Protein AF-A0AAD5VG33-F1 (afdb_monomer)

Foldseek 3Di:
DDDDDDDPPDPDPVVLVVLQPPDPPCLVVQVVQKFKWQWLDPPLVPVVVVVVPDPDDDDDDDDDDDDDDPPPVVVVVVVVVVVVVVVVVVVVVVVVSVVSRRQIKIWGDPDPNAPAQWIKIARDPVLVVSLSSDDPPAHPVNSVVVCVVVQGDIATWHFQVPFDAADPDLDDDLVCLPRWARGDYPDSSQWIWIATPVGTIIIGGHQDPSSQCSVQQWDWDDPPPPPDTFIFGLAAHLCLCVPQQNVPSTCDPLNVVLNVLLVCLCVDPPDDVVSNDTDGNVVSSVSSHDDHPD

Mean predicted aligned error: 11.84 Å

Structure (mmCIF, N/CA/C/O backbone):
data_AF-A0AAD5VG33-F1
#
_entry.id   AF-A0AAD5VG33-F1
#
loop_
_atom_site.group_PDB
_atom_site.id
_atom_site.type_symbol
_atom_site.label_atom_id
_atom_site.label_alt_id
_atom_site.label_comp_id
_atom_site.label_asym_id
_atom_site.label_entity_id
_atom_site.label_seq_id
_atom_site.pdbx_PDB_ins_code
_atom_site.Cartn_x
_atom_site.Cartn_y
_atom_site.Cartn_z
_atom_site.occupancy
_atom_site.B_iso_or_equiv
_atom_site.auth_seq_id
_atom_site.auth_comp_id
_atom_site.auth_asym_id
_atom_site.auth_atom_id
_atom_site.pdbx_PDB_model_num
ATOM 1 N N . MET A 1 1 ? 17.447 -23.010 29.659 1.00 30.86 1 MET A N 1
ATOM 2 C CA . MET A 1 1 ? 16.924 -21.837 30.392 1.00 30.86 1 MET A CA 1
ATOM 3 C C . MET A 1 1 ? 17.279 -20.611 29.572 1.00 30.86 1 MET A C 1
ATOM 5 O O . MET A 1 1 ? 18.415 -20.171 29.632 1.00 30.86 1 MET A O 1
ATOM 9 N N . GLY A 1 2 ? 16.369 -20.164 28.706 1.00 26.80 2 GLY A N 1
ATOM 10 C CA . GLY A 1 2 ? 16.564 -18.978 27.870 1.00 26.80 2 GLY A CA 1
ATOM 11 C C . GLY A 1 2 ? 15.705 -17.845 28.413 1.00 26.80 2 GLY A C 1
ATOM 12 O O . GLY A 1 2 ? 14.501 -18.024 28.576 1.00 26.80 2 GLY A O 1
ATOM 13 N N . PHE A 1 3 ? 16.344 -16.731 28.754 1.00 23.50 3 PHE A N 1
ATOM 14 C CA . PHE A 1 3 ? 15.705 -15.502 29.209 1.00 23.50 3 PHE A CA 1
ATOM 15 C C . PHE A 1 3 ? 14.952 -14.849 28.041 1.00 23.50 3 PHE A C 1
ATOM 17 O O . PHE A 1 3 ? 15.559 -14.544 27.018 1.00 23.50 3 PHE A O 1
ATOM 24 N N . PHE A 1 4 ? 13.651 -14.601 28.201 1.00 22.86 4 PHE A N 1
ATOM 25 C CA . PHE A 1 4 ? 12.933 -13.638 27.367 1.00 22.86 4 PHE A CA 1
ATOM 26 C C . PHE A 1 4 ? 13.269 -12.236 27.882 1.00 22.86 4 PHE A C 1
ATOM 28 O O . PHE A 1 4 ? 12.799 -11.822 28.941 1.00 22.86 4 PHE A O 1
ATOM 35 N N . GLY A 1 5 ? 14.145 -11.540 27.159 1.00 23.75 5 GLY A N 1
ATOM 36 C CA . GLY A 1 5 ? 14.428 -10.129 27.374 1.00 23.75 5 GLY A CA 1
ATOM 37 C C . GLY A 1 5 ? 13.342 -9.276 26.728 1.00 23.75 5 GLY A C 1
ATOM 38 O O . GLY A 1 5 ? 13.053 -9.414 25.543 1.00 23.75 5 GLY A O 1
ATOM 39 N N . PHE A 1 6 ? 12.740 -8.400 27.523 1.00 23.41 6 PHE A N 1
ATOM 40 C CA . PHE A 1 6 ? 11.935 -7.281 27.056 1.00 23.41 6 PHE A CA 1
ATOM 41 C C . PHE A 1 6 ? 12.809 -6.407 26.142 1.00 23.41 6 PHE A C 1
ATOM 43 O O . PHE A 1 6 ? 13.795 -5.836 26.606 1.00 23.41 6 PHE A O 1
ATOM 50 N N . VAL A 1 7 ? 12.488 -6.339 24.848 1.00 24.67 7 VAL A N 1
ATOM 51 C CA . VAL A 1 7 ? 13.118 -5.385 23.927 1.00 24.67 7 VAL A CA 1
ATOM 52 C C . VAL A 1 7 ? 12.455 -4.032 24.197 1.00 24.67 7 VAL A C 1
ATOM 54 O O . VAL A 1 7 ? 11.250 -3.910 23.963 1.00 24.67 7 VAL A O 1
ATOM 57 N N . PRO A 1 8 ? 13.170 -3.031 24.744 1.00 22.64 8 PRO A N 1
ATOM 58 C CA . PRO A 1 8 ? 12.597 -1.704 24.919 1.00 22.64 8 PRO A CA 1
ATOM 59 C C . PRO A 1 8 ? 12.196 -1.135 23.547 1.00 22.64 8 PRO A C 1
ATOM 61 O O . PRO A 1 8 ? 12.801 -1.507 22.537 1.00 22.64 8 PRO A O 1
ATOM 64 N N . PRO A 1 9 ? 11.184 -0.250 23.483 1.00 28.72 9 PRO A N 1
ATOM 65 C CA . PRO A 1 9 ? 10.805 0.394 22.231 1.00 28.72 9 PRO A CA 1
ATOM 66 C C . PRO A 1 9 ? 12.048 1.008 21.582 1.00 28.72 9 PRO A C 1
ATOM 68 O O . PRO A 1 9 ? 12.818 1.705 22.247 1.00 28.72 9 PRO A O 1
ATOM 71 N N . LEU A 1 10 ? 12.255 0.691 20.300 1.00 30.67 10 LEU A N 1
ATOM 72 C CA . LEU A 1 10 ? 13.370 1.214 19.517 1.00 30.67 10 LEU A CA 1
ATOM 73 C C . LEU A 1 10 ? 13.414 2.745 19.652 1.00 30.67 10 LEU A C 1
ATOM 75 O O . LEU A 1 10 ? 12.354 3.383 19.632 1.00 30.67 10 LEU A O 1
ATOM 79 N N . PRO A 1 11 ? 14.609 3.343 19.798 1.00 31.20 11 PRO A N 1
ATOM 80 C CA . PRO A 1 11 ? 14.736 4.788 19.835 1.00 31.20 11 PRO A CA 1
ATOM 81 C C . PRO A 1 11 ? 14.144 5.371 18.552 1.00 31.20 11 PRO A C 1
ATOM 83 O O . PRO A 1 11 ? 14.416 4.897 17.450 1.00 31.20 11 PRO A O 1
ATOM 86 N N . ILE A 1 12 ? 13.306 6.392 18.720 1.00 37.88 12 ILE A N 1
ATOM 87 C CA . ILE A 1 12 ? 12.759 7.179 17.618 1.00 37.88 12 ILE A CA 1
ATOM 88 C C . ILE A 1 12 ? 13.951 7.660 16.764 1.00 37.88 12 ILE A C 1
ATOM 90 O O . ILE A 1 12 ? 14.866 8.257 17.342 1.00 37.88 12 ILE A O 1
ATOM 94 N N . PRO A 1 13 ? 13.973 7.409 15.439 1.00 40.84 13 PRO A N 1
ATOM 95 C CA . PRO A 1 13 ? 15.055 7.850 14.563 1.00 40.84 13 PRO A CA 1
ATOM 96 C C . PRO A 1 13 ? 15.436 9.320 14.803 1.00 40.84 13 PRO A C 1
ATOM 98 O O . PRO A 1 13 ? 14.571 10.191 14.909 1.00 40.84 13 PRO A O 1
ATOM 101 N N . GLU A 1 14 ? 16.734 9.631 14.898 1.00 42.78 14 GLU A N 1
ATOM 102 C CA . GLU A 1 14 ? 17.213 10.995 15.198 1.00 42.78 14 GLU A CA 1
ATOM 103 C C . GLU A 1 14 ? 16.760 12.046 14.166 1.00 42.78 14 GLU A C 1
ATOM 105 O O . GLU A 1 14 ? 16.653 13.232 14.496 1.00 42.78 14 GLU A O 1
ATOM 110 N N . SER A 1 15 ? 16.446 11.617 12.936 1.00 44.75 15 SER A N 1
ATOM 111 C CA . SER A 1 15 ? 15.828 12.441 11.884 1.00 44.75 15 SER A CA 1
ATOM 112 C C . SER A 1 15 ? 14.504 13.068 12.336 1.00 44.75 15 SER A C 1
ATOM 114 O O . SER A 1 15 ? 14.188 14.198 11.963 1.00 44.75 15 SER A O 1
ATOM 116 N N . ILE A 1 16 ? 13.768 12.366 13.195 1.00 45.50 16 ILE A N 1
ATOM 117 C CA . ILE A 1 16 ? 12.460 12.753 13.717 1.00 45.50 16 ILE A CA 1
ATOM 118 C C . ILE A 1 16 ? 12.634 13.702 14.909 1.00 45.50 16 ILE A C 1
ATOM 120 O O . ILE A 1 16 ? 11.978 14.740 14.974 1.00 45.50 16 ILE A O 1
ATOM 124 N N . ASN A 1 17 ? 13.588 13.431 15.807 1.00 46.22 17 ASN A N 1
ATOM 125 C CA . ASN A 1 17 ? 13.861 14.303 16.959 1.00 46.22 17 ASN A CA 1
ATOM 126 C C . ASN A 1 17 ? 14.331 15.709 16.552 1.00 46.22 17 ASN A C 1
ATOM 128 O O . ASN A 1 17 ? 13.967 16.683 17.209 1.00 46.22 17 ASN A O 1
ATOM 132 N N . LYS A 1 18 ? 15.085 15.841 15.451 1.00 52.47 18 LYS A N 1
ATOM 133 C CA . LYS A 1 18 ? 15.505 17.157 14.932 1.00 52.47 18 LYS A CA 1
ATOM 134 C C . LYS A 1 18 ? 14.355 17.971 14.330 1.00 52.47 18 LYS A C 1
ATOM 136 O O . LYS A 1 18 ? 14.409 19.195 14.382 1.00 52.47 18 LYS A O 1
ATOM 141 N N . LYS A 1 19 ? 13.320 17.322 13.779 1.00 52.09 19 LYS A N 1
ATOM 142 C CA . LYS A 1 19 ? 12.133 18.001 13.223 1.00 52.09 19 LYS A CA 1
ATOM 143 C C . LYS A 1 19 ? 11.120 18.404 14.312 1.00 52.09 19 LYS A C 1
ATOM 145 O O . LYS A 1 19 ? 10.423 19.400 14.154 1.00 52.09 19 LYS A O 1
ATOM 150 N N . ILE A 1 20 ? 11.071 17.678 15.435 1.00 47.38 20 ILE A N 1
ATOM 151 C CA . ILE A 1 20 ? 10.057 17.851 16.494 1.00 47.38 20 ILE A CA 1
ATOM 152 C C . ILE A 1 20 ? 10.207 19.143 17.319 1.00 47.38 20 ILE A C 1
ATOM 154 O O . ILE A 1 20 ? 9.205 19.634 17.837 1.00 47.38 20 ILE A O 1
ATOM 158 N N . SER A 1 21 ? 11.402 19.731 17.461 1.00 50.88 21 SER A N 1
ATOM 159 C CA . SER A 1 21 ? 11.614 20.799 18.461 1.00 50.88 21 SER A CA 1
ATOM 160 C C . SER A 1 21 ? 10.875 22.119 18.197 1.00 50.88 21 SER A C 1
ATOM 162 O O . SER A 1 21 ? 10.888 22.982 19.072 1.00 50.88 21 SER A O 1
ATOM 164 N N . ASN A 1 22 ? 10.234 22.298 17.035 1.00 51.50 22 ASN A N 1
ATOM 165 C CA . ASN A 1 22 ? 9.742 23.609 16.596 1.00 51.50 22 ASN A CA 1
ATOM 166 C C . ASN A 1 22 ? 8.206 23.778 16.560 1.00 51.50 22 ASN A C 1
ATOM 168 O O . ASN A 1 22 ? 7.754 24.910 16.425 1.00 51.50 22 ASN A O 1
ATOM 172 N N . ASN A 1 23 ? 7.392 22.725 16.741 1.00 52.38 23 ASN A N 1
ATOM 173 C CA . ASN A 1 23 ? 5.952 22.763 16.395 1.00 52.38 23 ASN A CA 1
ATOM 174 C C . ASN A 1 23 ? 4.979 22.418 17.552 1.00 52.38 23 ASN A C 1
ATOM 176 O O . ASN A 1 23 ? 4.013 21.682 17.374 1.00 52.38 23 ASN A O 1
ATOM 180 N N . ASN A 1 24 ? 5.190 22.955 18.759 1.00 50.94 24 ASN A N 1
ATOM 181 C CA . ASN A 1 24 ? 4.400 22.573 19.948 1.00 50.94 24 ASN A CA 1
ATOM 182 C C . ASN A 1 24 ? 2.983 23.184 20.069 1.00 50.94 24 ASN A C 1
ATOM 184 O O . ASN A 1 24 ? 2.258 22.817 20.989 1.00 50.94 24 ASN A O 1
ATOM 188 N N . LEU A 1 25 ? 2.557 24.102 19.193 1.00 48.69 25 LEU A N 1
ATOM 189 C CA . LEU A 1 25 ? 1.327 24.884 19.422 1.00 48.69 25 LEU A CA 1
ATOM 190 C C . LEU A 1 25 ? 0.047 24.337 18.761 1.00 48.69 25 LEU A C 1
ATOM 192 O O . LEU A 1 25 ? -1.028 24.819 19.101 1.00 48.69 25 LEU A O 1
ATOM 196 N N . ARG A 1 26 ? 0.117 23.321 17.883 1.00 50.88 26 ARG A N 1
ATOM 197 C CA . ARG A 1 26 ? -1.053 22.878 17.086 1.00 50.88 26 ARG A CA 1
ATOM 198 C C . ARG A 1 26 ? -1.432 21.401 17.118 1.00 50.88 26 ARG A C 1
ATOM 200 O O . ARG A 1 26 ? -2.445 21.028 16.533 1.00 50.88 26 ARG A O 1
ATOM 207 N N . ALA A 1 27 ? -0.728 20.578 17.895 1.00 53.78 27 ALA A N 1
ATOM 208 C CA . ALA A 1 27 ? -1.096 19.170 18.079 1.00 53.78 27 ALA A CA 1
ATOM 209 C C . ALA A 1 27 ? -2.563 18.981 18.535 1.00 53.78 27 ALA A C 1
ATOM 211 O O . ALA A 1 27 ? -3.166 17.958 18.236 1.00 53.78 27 ALA A O 1
ATOM 212 N N . ALA A 1 28 ? -3.155 19.967 19.218 1.00 52.84 28 ALA A N 1
ATOM 213 C CA . ALA A 1 28 ? -4.540 19.909 19.679 1.00 52.84 28 ALA A CA 1
ATOM 214 C C . ALA A 1 28 ? -5.592 19.969 18.548 1.00 52.84 28 ALA A C 1
ATOM 216 O O . ALA A 1 28 ? -6.608 19.288 18.659 1.00 52.84 28 ALA A O 1
ATOM 217 N N . GLU A 1 29 ? -5.361 20.729 17.467 1.00 56.94 29 GLU A N 1
ATOM 218 C CA . GLU A 1 29 ? -6.313 20.822 16.342 1.00 56.94 29 GLU A CA 1
ATOM 219 C C . GLU A 1 29 ? -6.276 19.547 15.487 1.00 56.94 29 GLU A C 1
ATOM 221 O O . GLU A 1 29 ? -7.321 18.971 15.203 1.00 56.94 29 GLU A O 1
ATOM 226 N N . VAL A 1 30 ? -5.088 19.015 15.184 1.00 55.66 30 VAL A N 1
ATOM 227 C CA . VAL A 1 30 ? -4.948 17.766 14.404 1.00 55.66 30 VAL A CA 1
ATOM 228 C C . VAL A 1 30 ? -5.492 16.551 15.165 1.00 55.66 30 VAL A C 1
ATOM 230 O O . VAL A 1 30 ? -6.094 15.661 14.570 1.00 55.66 30 VAL A O 1
ATOM 233 N N . VAL A 1 31 ? -5.354 16.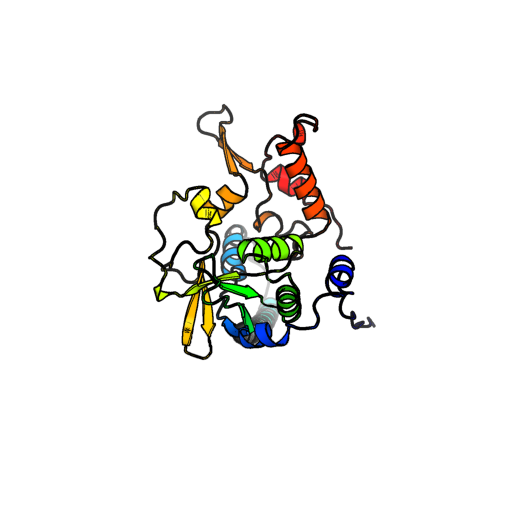519 16.496 1.00 59.56 31 VAL A N 1
ATOM 234 C CA . VAL A 1 31 ? -5.966 15.466 17.328 1.00 59.56 31 VAL A CA 1
ATOM 235 C C . VAL A 1 31 ? -7.496 15.507 17.259 1.00 59.56 31 VAL A C 1
ATOM 237 O O . VAL A 1 31 ? -8.121 14.457 17.382 1.00 59.56 31 VAL A O 1
ATOM 240 N N . SER A 1 32 ? -8.104 16.675 17.025 1.00 58.03 32 SER A N 1
ATOM 241 C CA . SER A 1 32 ? -9.562 16.782 16.885 1.00 58.03 32 SER A CA 1
ATOM 242 C C . SER A 1 32 ? -10.091 16.208 15.563 1.00 58.03 32 SER A C 1
ATOM 244 O O . SER A 1 32 ? -11.225 15.736 15.530 1.00 58.03 32 SER A O 1
ATOM 246 N N . SER A 1 33 ? -9.255 16.166 14.520 1.00 59.84 33 SER A N 1
ATOM 247 C CA . SER A 1 33 ? -9.571 15.581 13.205 1.00 59.84 33 SER A CA 1
ATOM 248 C C . SER A 1 33 ? -9.265 14.081 13.112 1.00 59.84 33 SER A C 1
ATOM 250 O O . SER A 1 33 ? -9.558 13.442 12.102 1.00 59.84 33 SER A O 1
ATOM 252 N N . LEU A 1 34 ? -8.647 13.503 14.145 1.00 65.50 34 LEU A N 1
ATOM 253 C CA . LEU A 1 34 ? -8.273 12.095 14.160 1.00 65.50 34 LEU A CA 1
ATOM 254 C C . LEU A 1 34 ? -9.501 11.238 14.479 1.00 65.50 34 LEU A C 1
ATOM 256 O O . LEU A 1 34 ? -9.973 11.203 15.619 1.00 65.50 34 LEU A O 1
ATOM 260 N N . SER A 1 35 ? -9.985 10.489 13.493 1.00 67.88 35 SER A N 1
ATOM 261 C CA . SER A 1 35 ? -11.017 9.483 13.727 1.00 67.88 35 SER A CA 1
ATOM 262 C C . SER A 1 35 ? -10.377 8.109 13.934 1.00 67.88 35 SER A C 1
ATOM 264 O O . SER A 1 35 ? -9.428 7.705 13.256 1.00 67.88 35 SER A O 1
ATOM 266 N N . GLN A 1 36 ? -10.876 7.378 14.932 1.00 70.62 36 GLN A N 1
ATOM 267 C CA . GLN A 1 36 ? -10.555 5.963 15.083 1.00 70.62 36 GLN A CA 1
ATOM 268 C C . GLN A 1 36 ? -11.499 5.168 14.199 1.00 70.62 36 GLN A C 1
ATOM 270 O O . GLN A 1 36 ? -12.711 5.328 14.299 1.00 70.62 36 GLN A O 1
ATOM 275 N N . VAL A 1 37 ? -10.948 4.289 13.375 1.00 65.75 37 VAL A N 1
ATOM 276 C CA . VAL A 1 37 ? -11.713 3.458 12.448 1.00 65.75 37 VAL A CA 1
ATOM 277 C C . VAL A 1 37 ? -11.381 2.002 12.734 1.00 65.75 37 VAL A C 1
ATOM 279 O O . VAL A 1 37 ? -10.229 1.648 12.987 1.00 65.75 37 VAL A O 1
ATOM 282 N N . VAL A 1 38 ? -12.388 1.134 12.730 1.00 64.88 38 VAL A N 1
ATOM 283 C CA . VAL A 1 38 ? -12.183 -0.304 12.913 1.00 64.88 38 VAL A CA 1
ATOM 284 C C . VAL A 1 38 ? -12.065 -0.943 11.536 1.00 64.88 38 VAL A C 1
ATOM 286 O O . VAL A 1 38 ? -12.997 -0.925 10.732 1.00 64.88 38 VAL A O 1
ATOM 289 N N . GLY A 1 39 ? -10.888 -1.492 11.245 1.00 57.78 39 GLY A N 1
ATOM 290 C CA . GLY A 1 39 ? -10.602 -2.134 9.966 1.00 57.78 39 GLY A CA 1
ATOM 291 C C . GLY A 1 39 ? -10.959 -3.613 9.996 1.00 57.78 39 GLY A C 1
ATOM 292 O O . GLY A 1 39 ? -10.402 -4.358 10.799 1.00 57.78 39 GLY A O 1
ATOM 293 N N . ILE A 1 40 ? -11.809 -4.074 9.077 1.00 56.16 40 ILE A N 1
ATOM 294 C CA . ILE A 1 40 ? -11.999 -5.504 8.801 1.00 56.16 40 ILE A CA 1
ATOM 295 C C . ILE A 1 40 ? -11.207 -5.828 7.533 1.00 56.16 40 ILE A C 1
ATOM 297 O O . ILE A 1 40 ? -11.748 -6.094 6.463 1.00 56.16 40 ILE A O 1
ATOM 301 N N . GLY A 1 41 ? -9.882 -5.785 7.655 1.00 47.47 41 GLY A N 1
ATOM 302 C CA . GLY A 1 41 ? -8.985 -6.201 6.585 1.00 47.47 41 GLY A CA 1
ATOM 303 C C . GLY A 1 41 ? -8.828 -7.717 6.566 1.00 47.47 41 GLY A C 1
ATOM 304 O O . GLY A 1 41 ? -8.270 -8.299 7.505 1.00 47.47 41 GLY A O 1
ATOM 305 N N . ARG A 1 42 ? -9.243 -8.377 5.479 1.00 50.09 42 ARG A N 1
ATOM 306 C CA . ARG A 1 42 ? -8.677 -9.686 5.136 1.00 50.09 42 ARG A CA 1
ATOM 307 C C . ARG A 1 42 ? -7.280 -9.426 4.589 1.00 50.09 42 ARG A C 1
ATOM 309 O O . ARG A 1 42 ? -7.117 -9.134 3.415 1.00 50.09 42 ARG A O 1
ATOM 316 N N . ALA A 1 43 ? -6.280 -9.457 5.467 1.00 43.19 43 ALA A N 1
ATOM 317 C CA . ALA A 1 43 ? -4.890 -9.381 5.041 1.00 43.19 43 ALA A CA 1
ATOM 318 C C . ALA A 1 43 ? -4.632 -10.420 3.930 1.00 43.19 43 ALA A C 1
ATOM 320 O O . ALA A 1 43 ? -4.999 -11.592 4.077 1.00 43.19 43 ALA A O 1
ATOM 321 N N . ILE A 1 44 ? -4.010 -9.949 2.845 1.00 45.53 44 ILE A N 1
ATOM 322 C CA . ILE A 1 44 ? -3.577 -10.676 1.638 1.00 45.53 44 ILE A CA 1
ATOM 323 C C . ILE A 1 44 ? -2.875 -12.007 1.973 1.00 45.53 44 ILE A C 1
ATOM 325 O O . ILE A 1 44 ? -2.980 -12.972 1.214 1.00 45.53 44 ILE A O 1
ATOM 329 N N . ASP A 1 45 ? -2.268 -12.096 3.161 1.00 47.19 45 ASP A N 1
ATOM 330 C CA . ASP A 1 45 ? -1.528 -13.239 3.704 1.00 47.19 45 ASP A CA 1
ATOM 331 C C . ASP A 1 45 ? -2.202 -14.608 3.500 1.00 47.19 45 ASP A C 1
ATOM 333 O O . ASP A 1 45 ? -1.512 -15.619 3.367 1.00 47.19 45 ASP A O 1
ATOM 337 N N . LYS A 1 46 ? -3.542 -14.692 3.477 1.00 43.38 46 LYS A N 1
ATOM 338 C CA . LYS A 1 46 ? -4.229 -15.985 3.294 1.00 43.38 46 LYS A CA 1
ATOM 339 C C . LYS A 1 46 ? -4.297 -16.435 1.827 1.00 43.38 46 LYS A C 1
ATOM 341 O O . LYS A 1 46 ? -4.079 -17.613 1.548 1.00 43.38 46 LYS A O 1
ATOM 346 N N . ALA A 1 47 ? -4.562 -15.523 0.89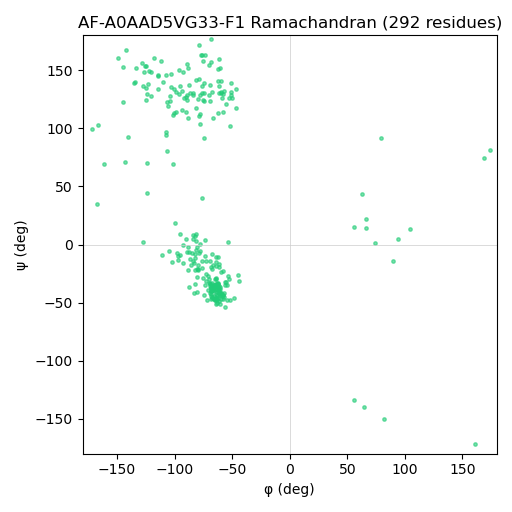0 1.00 44.84 47 ALA A N 1
ATOM 347 C CA . ALA A 1 47 ? -4.782 -15.857 -0.521 1.00 44.84 47 ALA A CA 1
ATOM 348 C C . ALA A 1 47 ? -3.483 -16.177 -1.289 1.00 44.84 47 ALA A C 1
ATOM 350 O O . ALA A 1 47 ? -3.531 -16.803 -2.354 1.00 44.84 47 ALA A O 1
ATOM 351 N N . GLU A 1 48 ? -2.326 -15.748 -0.783 1.00 45.22 48 GLU A N 1
ATOM 352 C CA . GLU A 1 48 ? -1.009 -16.090 -1.345 1.00 45.22 48 GLU A CA 1
ATOM 353 C C . GLU A 1 48 ? -0.473 -17.409 -0.769 1.00 45.22 48 GLU A C 1
ATOM 355 O O . GLU A 1 48 ? 0.024 -18.256 -1.515 1.00 45.22 48 GLU A O 1
ATOM 360 N N . ARG A 1 49 ? -0.723 -17.674 0.522 1.00 44.16 49 ARG A N 1
ATOM 361 C CA . ARG A 1 49 ? -0.320 -18.915 1.204 1.00 44.16 49 ARG A CA 1
ATOM 362 C C . ARG A 1 49 ? -0.961 -20.176 0.620 1.00 44.16 49 ARG A C 1
ATOM 364 O O . ARG A 1 49 ? -0.327 -21.229 0.593 1.00 44.16 49 ARG A O 1
ATOM 371 N N . GLU A 1 50 ? -2.197 -20.085 0.134 1.00 49.75 50 GLU A N 1
ATOM 372 C CA . GLU A 1 50 ? -2.919 -21.234 -0.432 1.00 49.75 50 GLU A CA 1
ATOM 373 C C . GLU A 1 50 ? -2.498 -21.561 -1.882 1.00 49.75 50 GLU A C 1
ATOM 375 O O . GLU A 1 50 ? -2.622 -22.707 -2.311 1.00 49.75 50 GLU A O 1
ATOM 380 N N . ARG A 1 51 ? -1.902 -20.616 -2.630 1.00 52.84 51 ARG A N 1
ATOM 381 C CA . ARG A 1 51 ? -1.501 -20.828 -4.039 1.00 52.84 51 ARG A CA 1
ATOM 382 C C . ARG A 1 51 ? -0.139 -21.508 -4.230 1.00 52.84 51 ARG A C 1
ATOM 384 O O . ARG A 1 51 ? 0.139 -22.002 -5.320 1.00 52.84 51 ARG A O 1
ATOM 391 N N . GLY A 1 52 ? 0.691 -21.598 -3.189 1.00 47.88 52 GLY A N 1
ATOM 392 C CA . GLY A 1 52 ? 1.994 -22.280 -3.241 1.00 47.88 52 GLY A CA 1
ATOM 393 C C . GLY A 1 52 ? 1.959 -23.802 -3.010 1.00 47.88 52 GLY A C 1
ATOM 394 O O . GLY A 1 52 ? 2.988 -24.461 -3.153 1.00 47.88 52 GLY A O 1
ATOM 395 N N . GLY A 1 53 ? 0.810 -24.377 -2.632 1.00 45.62 53 GLY A N 1
ATOM 396 C CA . GLY A 1 53 ? 0.737 -25.729 -2.056 1.00 45.62 53 GLY A CA 1
ATOM 397 C C . GLY A 1 53 ? 0.382 -26.895 -2.993 1.00 45.62 53 GLY A C 1
ATOM 398 O O . GLY A 1 53 ? 0.556 -28.046 -2.600 1.00 45.62 53 GLY A O 1
ATOM 399 N N . GLU A 1 54 ? -0.100 -26.667 -4.218 1.00 45.56 54 GLU A N 1
ATOM 400 C CA . GLU A 1 54 ? -0.733 -27.740 -5.021 1.00 45.56 54 GLU A CA 1
ATOM 401 C C . GLU A 1 54 ? 0.230 -28.654 -5.820 1.00 45.56 54 GLU A C 1
ATOM 403 O O . GLU A 1 54 ? -0.207 -29.504 -6.595 1.00 45.56 54 GLU A O 1
ATOM 408 N N . GLY A 1 55 ? 1.550 -28.547 -5.633 1.00 43.59 55 GLY A N 1
ATOM 409 C CA . GLY A 1 55 ? 2.526 -29.146 -6.557 1.00 43.59 55 GLY A CA 1
ATOM 410 C C . GLY A 1 55 ? 3.070 -30.556 -6.270 1.00 43.59 55 GLY A C 1
ATOM 411 O O . GLY A 1 55 ? 3.679 -31.135 -7.167 1.00 43.59 55 GLY A O 1
ATOM 412 N N . GLN A 1 56 ? 2.936 -31.140 -5.072 1.00 43.34 56 GLN A N 1
ATOM 413 C CA . GLN A 1 56 ? 3.687 -32.370 -4.737 1.00 43.34 56 GLN A CA 1
ATOM 414 C C . GLN A 1 56 ? 2.866 -33.378 -3.930 1.00 43.34 56 GLN A C 1
ATOM 416 O O . GLN A 1 56 ? 2.843 -33.356 -2.704 1.00 43.34 56 GLN A O 1
ATOM 421 N N . GLY A 1 57 ? 2.203 -34.311 -4.617 1.00 44.88 57 GLY A N 1
ATOM 422 C CA . GLY A 1 57 ? 1.411 -35.327 -3.923 1.00 44.88 57 GLY A CA 1
ATOM 423 C C . GLY A 1 57 ? 0.937 -36.506 -4.763 1.00 44.88 57 GLY A C 1
ATOM 424 O O . GLY A 1 57 ? -0.163 -36.994 -4.525 1.00 44.88 57 GLY A O 1
ATOM 425 N N . LYS A 1 58 ? 1.713 -36.978 -5.748 1.00 49.62 58 LYS A N 1
ATOM 426 C CA . LYS A 1 58 ? 1.401 -38.225 -6.472 1.00 49.62 58 LYS A CA 1
ATOM 427 C C . LYS A 1 58 ? 2.653 -39.023 -6.833 1.00 49.62 58 LYS A C 1
ATOM 429 O O . LYS A 1 58 ? 2.980 -39.142 -7.998 1.00 49.62 58 LYS A O 1
ATOM 434 N N . GLU A 1 59 ? 3.311 -39.618 -5.842 1.00 52.03 59 GLU A N 1
ATOM 435 C CA . GLU A 1 59 ? 4.064 -40.861 -6.060 1.00 52.03 59 GLU A CA 1
ATOM 436 C C . GLU A 1 59 ? 4.428 -41.495 -4.717 1.00 52.03 59 GLU A C 1
ATOM 438 O O . GLU A 1 59 ? 5.288 -40.994 -3.999 1.00 52.03 59 GLU A O 1
ATOM 443 N N . LYS A 1 60 ? 3.692 -42.550 -4.342 1.00 48.62 60 LYS A N 1
ATOM 444 C CA . LYS A 1 60 ? 4.078 -43.633 -3.413 1.00 48.62 60 LYS A CA 1
ATOM 445 C C . LYS A 1 60 ? 2.860 -44.530 -3.185 1.00 48.62 60 LYS A C 1
ATOM 447 O O . LYS A 1 60 ? 2.130 -44.411 -2.202 1.00 48.62 60 LYS A O 1
ATOM 452 N N . LYS A 1 61 ? 2.631 -45.439 -4.128 1.00 54.06 61 LYS A N 1
ATOM 453 C CA . LYS A 1 61 ? 1.885 -46.677 -3.894 1.00 54.06 61 LYS A CA 1
ATOM 454 C C . LYS A 1 61 ? 2.804 -47.838 -4.259 1.00 54.06 61 LYS A C 1
ATOM 456 O O . LYS A 1 61 ? 3.633 -47.693 -5.140 1.00 54.06 61 LYS A O 1
ATOM 461 N N . GLU A 1 62 ? 2.596 -48.943 -3.551 1.00 52.81 62 GLU A N 1
ATOM 462 C CA . GLU A 1 62 ? 3.315 -50.223 -3.627 1.00 52.81 62 GLU A CA 1
ATOM 463 C C . GLU A 1 62 ? 4.664 -50.279 -2.902 1.00 52.81 62 GLU A C 1
ATOM 465 O O . GLU A 1 62 ? 5.696 -49.929 -3.443 1.00 52.81 62 GLU A O 1
ATOM 470 N N . VAL A 1 63 ? 4.632 -50.701 -1.631 1.00 55.03 63 VAL A N 1
ATOM 471 C CA . VAL A 1 63 ? 5.169 -51.991 -1.137 1.00 55.03 63 VAL A CA 1
ATOM 472 C C . VAL A 1 63 ? 4.714 -52.116 0.325 1.00 55.03 63 VAL A C 1
ATOM 474 O O . VAL A 1 63 ? 5.297 -51.502 1.212 1.00 55.03 63 VAL A O 1
ATOM 477 N N . ALA A 1 64 ? 3.649 -52.875 0.604 1.00 51.06 64 ALA A N 1
ATOM 478 C CA . ALA A 1 64 ? 3.298 -53.259 1.979 1.00 51.06 64 ALA A CA 1
ATOM 479 C C . ALA A 1 64 ? 2.353 -54.473 2.011 1.00 51.06 64 ALA A C 1
ATOM 481 O O . ALA A 1 64 ? 1.189 -54.363 2.389 1.00 51.06 64 ALA A O 1
ATOM 482 N N . ALA A 1 65 ? 2.863 -55.644 1.635 1.00 51.53 65 ALA A N 1
ATOM 483 C CA . ALA A 1 65 ? 2.197 -56.925 1.860 1.00 51.53 65 ALA A CA 1
ATOM 484 C C . ALA A 1 65 ? 3.135 -57.862 2.633 1.00 51.53 65 ALA A C 1
ATOM 486 O O . ALA A 1 65 ? 3.679 -58.786 2.050 1.00 51.53 65 ALA A O 1
ATOM 487 N N . ALA A 1 66 ? 3.378 -57.562 3.917 1.00 55.03 66 ALA A N 1
ATOM 488 C CA . ALA A 1 66 ? 3.813 -58.508 4.961 1.00 55.03 66 ALA A CA 1
ATOM 489 C C . ALA A 1 66 ? 4.262 -57.756 6.231 1.00 55.03 66 ALA A C 1
ATOM 491 O O . ALA A 1 66 ? 5.449 -57.679 6.521 1.00 55.03 66 ALA A O 1
ATOM 492 N N . MET A 1 67 ? 3.340 -57.201 7.027 1.00 53.69 67 MET A N 1
ATOM 493 C CA . MET A 1 67 ? 3.639 -56.904 8.437 1.00 53.69 67 MET A CA 1
ATOM 494 C C . MET A 1 67 ? 2.403 -57.116 9.309 1.00 53.69 67 MET A C 1
ATOM 496 O O . MET A 1 67 ? 1.335 -56.554 9.074 1.00 53.69 67 MET A O 1
ATOM 500 N N . GLY A 1 68 ? 2.573 -57.996 10.295 1.00 52.47 68 GLY A N 1
ATOM 501 C CA . GLY A 1 68 ? 1.534 -58.527 11.161 1.00 52.47 68 GLY A CA 1
ATOM 502 C C . GLY A 1 68 ? 0.919 -57.525 12.139 1.00 52.47 68 GLY A C 1
ATOM 503 O O . GLY A 1 68 ? 1.304 -56.363 12.254 1.00 52.47 68 GLY A O 1
ATOM 504 N N . LYS A 1 69 ? -0.075 -58.043 12.863 1.00 55.22 69 LYS A N 1
ATOM 505 C CA . LYS A 1 69 ? -1.103 -57.393 13.698 1.00 55.22 69 LYS A CA 1
ATOM 506 C C . LYS A 1 69 ? -0.614 -56.411 14.791 1.00 55.22 69 LYS A C 1
ATOM 508 O O . LYS A 1 69 ? -1.436 -55.809 15.475 1.00 55.22 69 LYS A O 1
ATOM 513 N N . THR A 1 70 ? 0.687 -56.157 14.917 1.00 53.66 70 THR A N 1
ATOM 514 C CA . THR A 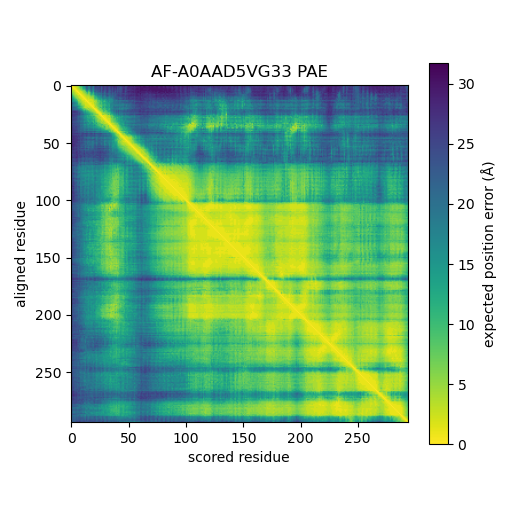1 70 ? 1.297 -55.171 15.831 1.00 53.66 70 THR A CA 1
ATOM 515 C C . THR A 1 70 ? 1.140 -53.712 15.349 1.00 53.66 70 THR A C 1
ATOM 517 O O . THR A 1 70 ? 1.319 -52.776 16.128 1.00 53.66 70 THR A O 1
ATOM 520 N N . GLY A 1 71 ? 0.753 -53.484 14.085 1.00 54.34 71 GLY A N 1
ATOM 521 C CA . GLY A 1 71 ? 0.594 -52.144 13.492 1.00 54.34 71 GLY A CA 1
ATOM 522 C C . GLY A 1 71 ? -0.703 -51.389 13.833 1.00 54.34 71 GLY A C 1
ATOM 523 O O . GLY A 1 71 ? -0.755 -50.166 13.689 1.00 54.34 71 GLY A O 1
ATOM 524 N N . GLN A 1 72 ? -1.754 -52.062 14.318 1.00 55.66 72 GLN A N 1
ATOM 525 C CA . GLN A 1 72 ? -3.060 -51.412 14.530 1.00 55.66 72 GLN A CA 1
ATOM 526 C C . GLN A 1 72 ? -3.088 -50.459 15.740 1.00 55.66 72 GLN A C 1
ATOM 528 O O . GLN A 1 72 ? -3.699 -49.394 15.654 1.00 55.66 72 GLN A O 1
ATOM 533 N N . LYS A 1 73 ? -2.367 -50.759 16.834 1.00 59.66 73 LYS A N 1
ATOM 534 C CA . LYS A 1 73 ? -2.310 -49.865 18.011 1.00 59.66 73 LYS A CA 1
ATOM 535 C C . LYS A 1 73 ? -1.547 -48.559 17.742 1.00 59.66 73 LYS A C 1
ATOM 537 O O . LYS A 1 73 ? -1.946 -47.513 18.247 1.00 59.66 73 LYS A O 1
ATOM 542 N N . LYS A 1 74 ? -0.499 -48.581 16.904 1.00 62.00 74 LYS A N 1
ATOM 543 C CA . LYS A 1 74 ? 0.251 -47.362 16.536 1.00 62.00 74 LYS A CA 1
ATOM 544 C C . LYS A 1 74 ? -0.571 -46.410 15.656 1.00 62.00 74 LYS A C 1
ATOM 546 O O . LYS A 1 74 ? -0.466 -45.198 15.813 1.00 62.00 74 LYS A O 1
ATOM 551 N N . LYS A 1 75 ? -1.448 -46.942 14.796 1.00 69.12 75 LYS A N 1
ATOM 552 C CA . LYS A 1 75 ? -2.303 -46.136 13.905 1.00 69.12 75 LYS A CA 1
ATOM 553 C C . LYS A 1 75 ? -3.397 -45.360 14.657 1.00 69.12 75 LYS A C 1
ATOM 555 O O . LYS A 1 75 ? -3.728 -44.246 14.265 1.00 69.12 75 LYS A O 1
ATOM 560 N N . ALA A 1 76 ? -3.931 -45.914 15.749 1.00 70.06 76 ALA A N 1
ATOM 561 C CA . ALA A 1 76 ? -4.938 -45.238 16.572 1.00 70.06 76 ALA A CA 1
ATOM 562 C C . ALA A 1 76 ? -4.353 -44.065 17.381 1.00 70.06 76 ALA A C 1
ATOM 564 O O . ALA A 1 76 ? -4.982 -43.012 17.466 1.00 70.06 76 ALA A O 1
ATOM 565 N N . LYS A 1 77 ? -3.129 -44.217 17.912 1.00 74.62 77 LYS A N 1
ATOM 566 C CA . LYS A 1 77 ? -2.448 -43.156 18.672 1.00 74.62 77 LYS A CA 1
ATOM 567 C C . LYS A 1 77 ? -2.155 -41.923 17.804 1.00 74.62 77 LYS A C 1
ATOM 569 O O . LYS A 1 77 ? -2.529 -40.822 18.187 1.00 74.62 77 LYS A O 1
ATOM 574 N N . GLY A 1 78 ? -1.615 -42.122 16.597 1.00 82.25 78 GLY A N 1
ATOM 575 C CA . GLY A 1 78 ? -1.345 -41.013 15.670 1.00 82.25 78 GLY A CA 1
ATOM 576 C C . GLY A 1 78 ? -2.607 -40.284 15.187 1.00 82.25 78 GLY A C 1
ATOM 577 O O . GLY A 1 78 ? -2.574 -39.083 14.946 1.00 82.25 78 GLY A O 1
ATOM 578 N N . ARG A 1 79 ? -3.756 -40.974 15.092 1.00 81.56 79 ARG A N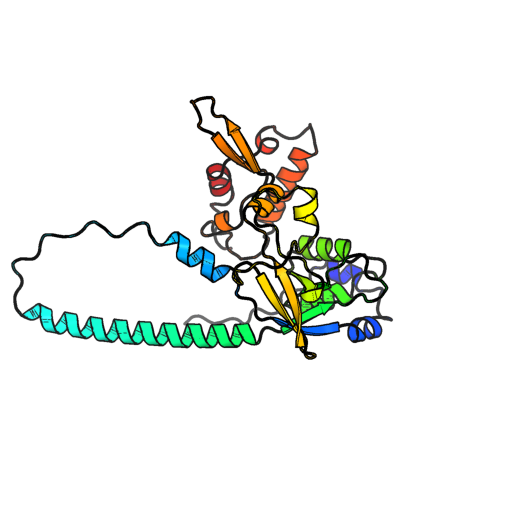 1
ATOM 579 C CA . ARG A 1 79 ? -5.025 -40.323 14.720 1.00 81.56 79 ARG A CA 1
ATOM 580 C C . ARG A 1 79 ? -5.518 -39.366 15.805 1.00 81.56 79 ARG A C 1
ATOM 582 O O . ARG A 1 79 ? -6.042 -38.314 15.463 1.00 81.56 79 ARG A O 1
ATOM 589 N N . LYS A 1 80 ? -5.345 -39.719 17.083 1.00 85.31 80 LYS A N 1
ATOM 590 C CA . LYS A 1 80 ? -5.738 -38.856 18.203 1.00 85.31 80 LYS A CA 1
ATOM 591 C C . LYS A 1 80 ? -4.866 -37.597 18.266 1.00 85.31 80 LYS A C 1
ATOM 593 O O . LYS A 1 80 ? -5.413 -36.505 18.322 1.00 85.31 80 LYS A O 1
ATOM 598 N N . GLU A 1 81 ? -3.547 -37.754 18.146 1.00 89.12 81 GLU A N 1
ATOM 599 C CA . GLU A 1 81 ? -2.597 -36.627 18.123 1.00 89.12 81 GLU A CA 1
ATOM 600 C C . GLU A 1 81 ? -2.863 -35.668 16.946 1.00 89.12 81 GLU A C 1
ATOM 602 O O . GLU A 1 81 ? -2.813 -34.451 17.110 1.00 89.12 81 GLU A O 1
ATOM 607 N N . ASN A 1 82 ? -3.224 -36.192 15.769 1.00 89.31 82 ASN A N 1
ATOM 608 C CA . ASN A 1 82 ? -3.556 -35.354 14.613 1.00 89.31 82 ASN A CA 1
ATOM 609 C C . ASN A 1 82 ? -4.859 -34.557 14.790 1.00 89.31 82 ASN A C 1
ATOM 611 O O . ASN A 1 82 ? -4.936 -33.430 14.310 1.00 89.31 82 ASN A O 1
ATOM 615 N N . ILE A 1 83 ? -5.875 -35.128 15.450 1.00 92.12 83 ILE A N 1
ATOM 616 C CA . ILE A 1 83 ? -7.144 -34.428 15.717 1.00 92.12 83 ILE A CA 1
ATOM 617 C C . ILE A 1 83 ? -6.913 -33.297 16.721 1.00 92.12 83 ILE A C 1
ATOM 619 O O . ILE A 1 83 ? -7.307 -32.168 16.457 1.00 92.12 83 ILE A O 1
ATOM 623 N N . GLU A 1 84 ? -6.201 -33.577 17.812 1.00 94.19 84 GLU A N 1
ATOM 624 C CA . GLU A 1 84 ? -5.902 -32.590 18.855 1.00 94.19 84 GLU A CA 1
ATOM 625 C C . GLU A 1 84 ? -5.080 -31.413 18.306 1.00 94.19 84 GLU A C 1
ATOM 627 O O . GLU A 1 84 ? -5.389 -30.251 18.565 1.00 94.19 84 GLU A O 1
ATOM 632 N N . LYS A 1 85 ? -4.089 -31.691 17.447 1.00 92.31 85 LYS A N 1
ATOM 633 C CA . LYS A 1 85 ? -3.309 -30.643 16.776 1.00 92.31 85 LYS A CA 1
ATOM 634 C C . LYS A 1 85 ? -4.153 -29.808 15.804 1.00 92.31 85 LYS A C 1
ATOM 636 O O . LYS A 1 85 ? -3.947 -28.602 15.701 1.00 92.31 85 LYS A O 1
ATOM 641 N N . ALA A 1 86 ? -5.091 -30.432 15.091 1.00 93.06 86 ALA A N 1
ATOM 642 C CA . ALA A 1 86 ? -5.990 -29.722 14.185 1.00 93.06 86 ALA A CA 1
ATOM 643 C C . ALA A 1 86 ? -6.975 -28.820 14.947 1.00 93.06 86 ALA A C 1
ATOM 645 O O . ALA A 1 86 ? -7.215 -27.695 14.522 1.00 93.06 86 ALA A O 1
ATOM 646 N N . GLU A 1 87 ? -7.511 -29.276 16.081 1.00 95.06 87 GLU A N 1
ATOM 647 C CA . GLU A 1 87 ? -8.387 -28.466 16.936 1.00 95.06 87 GLU A CA 1
ATOM 648 C C . GLU A 1 87 ? -7.639 -27.281 17.554 1.00 95.06 87 GLU A C 1
ATOM 650 O O . GLU A 1 87 ? -8.125 -26.154 17.472 1.00 95.06 87 GLU A O 1
ATOM 655 N N . ALA A 1 88 ? -6.424 -27.498 18.069 1.00 92.62 88 ALA A N 1
ATOM 656 C CA . ALA A 1 88 ? -5.585 -26.424 18.602 1.00 92.62 88 ALA A CA 1
ATOM 657 C C . ALA A 1 88 ? -5.268 -25.350 17.546 1.00 92.62 88 ALA A C 1
ATOM 659 O O . ALA A 1 88 ? -5.347 -24.156 17.835 1.00 92.62 88 ALA A O 1
ATOM 660 N N . ASN A 1 89 ? -4.970 -25.758 16.307 1.00 88.62 89 ASN A N 1
ATOM 661 C CA . ASN A 1 89 ? -4.755 -24.816 15.208 1.00 88.62 89 ASN A CA 1
ATOM 662 C C . ASN A 1 89 ? -6.018 -24.001 14.891 1.00 88.62 89 ASN A C 1
ATOM 664 O O . ASN A 1 89 ? -5.912 -22.798 14.689 1.00 88.62 89 ASN A O 1
ATOM 668 N N . ARG A 1 90 ? -7.208 -24.617 14.899 1.00 92.44 90 ARG A N 1
ATOM 669 C CA . ARG A 1 90 ? -8.472 -23.910 14.623 1.00 92.44 90 ARG A CA 1
ATOM 670 C C . ARG A 1 90 ? -8.825 -22.886 15.698 1.00 92.44 90 ARG A C 1
ATOM 672 O O . ARG A 1 90 ? -9.321 -21.818 15.359 1.00 92.44 90 ARG A O 1
ATOM 679 N N . VAL A 1 91 ? -8.576 -23.200 16.972 1.00 92.12 91 VAL A N 1
ATOM 680 C CA . VAL A 1 91 ? -8.781 -22.246 18.077 1.00 92.12 91 VAL A CA 1
ATOM 681 C C . VAL A 1 91 ? -7.825 -21.067 17.933 1.00 92.12 91 VAL A C 1
ATOM 683 O O . VAL A 1 91 ? -8.269 -19.925 17.954 1.00 92.12 91 VAL A O 1
ATOM 686 N N . LYS A 1 92 ? -6.539 -21.338 17.684 1.00 89.69 92 LYS A N 1
ATOM 687 C CA . LYS A 1 92 ? -5.537 -20.290 17.477 1.00 89.69 92 LYS A CA 1
ATOM 688 C C . LYS A 1 92 ? -5.866 -19.396 16.273 1.00 89.69 92 LYS A C 1
ATOM 690 O O . LYS A 1 92 ? -5.763 -18.180 16.372 1.00 89.69 92 LYS A O 1
ATOM 695 N N . GLU A 1 93 ? -6.293 -19.980 15.152 1.00 86.12 93 GLU A N 1
ATOM 696 C CA . GLU A 1 93 ? -6.731 -19.228 13.967 1.00 86.12 93 GLU A CA 1
ATOM 697 C C . GLU A 1 93 ? -7.958 -18.351 14.258 1.00 86.12 93 GLU A C 1
ATOM 699 O O . GLU A 1 93 ? -8.018 -17.218 13.783 1.00 86.12 93 GLU A O 1
ATOM 704 N N . ALA A 1 94 ? -8.913 -18.843 15.054 1.00 85.69 94 ALA A N 1
ATOM 705 C CA . ALA A 1 94 ? -10.099 -18.084 15.445 1.00 85.69 94 ALA A CA 1
ATOM 706 C C . ALA A 1 94 ? -9.762 -16.913 16.386 1.00 85.69 94 ALA A C 1
ATOM 708 O O . ALA A 1 94 ? -10.272 -15.814 16.181 1.00 85.69 94 ALA A O 1
ATOM 709 N N . GLU A 1 95 ? -8.880 -17.123 17.368 1.00 88.06 95 GLU A N 1
ATOM 710 C CA . GLU A 1 95 ? -8.386 -16.065 18.263 1.00 88.06 95 GLU A CA 1
ATOM 711 C C . GLU A 1 95 ? -7.605 -14.995 17.486 1.00 88.06 95 GLU A C 1
ATOM 713 O O . GLU A 1 95 ? -7.858 -13.801 17.641 1.00 88.06 95 GLU A O 1
ATOM 718 N N . GLU A 1 96 ? -6.699 -15.397 16.586 1.00 80.88 96 GLU A N 1
ATOM 719 C CA . GLU A 1 96 ? -5.966 -14.459 15.727 1.00 80.88 96 GLU A CA 1
ATOM 720 C C . GLU A 1 96 ? -6.895 -13.689 14.778 1.00 80.88 96 GLU A C 1
ATOM 722 O O . GLU A 1 96 ? -6.634 -12.525 14.470 1.00 80.88 96 GLU A O 1
ATOM 727 N N . GLU A 1 97 ? -7.969 -14.312 14.287 1.00 78.25 97 GLU A N 1
ATOM 728 C CA . GLU A 1 97 ? -8.990 -13.640 13.480 1.00 78.25 97 GLU A CA 1
ATOM 729 C C . GLU A 1 97 ? -9.799 -12.635 14.313 1.00 78.25 97 GLU A C 1
ATOM 731 O O . GLU A 1 97 ? -10.092 -11.539 13.831 1.00 78.25 97 GLU A O 1
ATOM 736 N N . GLU A 1 98 ? -10.137 -12.973 15.558 1.00 80.50 98 GLU A N 1
ATOM 737 C CA . GLU A 1 98 ? -10.822 -12.066 16.480 1.00 80.50 98 GLU A CA 1
ATOM 738 C C . GLU A 1 98 ? -9.952 -10.849 16.818 1.00 80.50 98 GLU A C 1
ATOM 740 O O . GLU A 1 98 ? -10.408 -9.712 16.709 1.00 80.50 98 GLU A O 1
ATOM 745 N N . GLU A 1 99 ? -8.675 -11.060 17.132 1.00 76.88 99 GLU A N 1
ATOM 746 C CA . GLU A 1 99 ? -7.727 -9.969 17.374 1.00 76.88 99 GLU A CA 1
ATOM 747 C C . GLU A 1 99 ? -7.498 -9.120 16.119 1.00 76.88 99 GLU A C 1
ATOM 749 O O . GLU A 1 99 ? -7.369 -7.897 16.190 1.00 76.88 99 GLU A O 1
ATOM 754 N N . ARG A 1 100 ? -7.531 -9.732 14.930 1.00 70.31 100 ARG A N 1
ATOM 755 C CA . ARG A 1 100 ? -7.463 -8.990 13.665 1.00 70.31 100 ARG A CA 1
ATOM 756 C C . ARG A 1 100 ? -8.684 -8.096 13.458 1.00 70.31 100 ARG A C 1
ATOM 758 O O . ARG A 1 100 ? -8.516 -6.988 12.961 1.00 70.31 100 ARG A O 1
ATOM 765 N N . LYS A 1 101 ? -9.875 -8.539 13.876 1.00 68.19 101 LYS A N 1
ATOM 766 C CA . LYS A 1 101 ? -11.114 -7.735 13.856 1.00 68.19 101 LYS A CA 1
ATOM 767 C C . LYS A 1 101 ? -11.074 -6.560 14.836 1.00 68.19 101 LYS A C 1
ATOM 769 O O . LYS A 1 101 ? -11.805 -5.598 14.640 1.00 68.19 101 LYS A O 1
ATOM 774 N N . LYS A 1 102 ? -10.217 -6.616 15.859 1.00 75.12 102 LYS A N 1
ATOM 775 C CA . LYS A 1 102 ? -10.005 -5.531 16.831 1.00 75.12 102 LYS A CA 1
ATOM 776 C C . LYS A 1 102 ? -8.904 -4.554 16.422 1.00 75.12 102 LYS A C 1
ATOM 778 O O . LYS A 1 102 ? -8.571 -3.665 17.203 1.00 75.12 102 LYS A O 1
ATOM 783 N N . ARG A 1 103 ? -8.308 -4.693 15.231 1.00 82.69 103 ARG A N 1
ATOM 784 C CA . ARG A 1 103 ? -7.274 -3.754 14.781 1.00 82.69 103 ARG A CA 1
ATOM 785 C C . ARG A 1 103 ? -7.890 -2.377 14.547 1.00 82.69 103 ARG A C 1
ATOM 787 O O . ARG A 1 103 ? -8.625 -2.160 13.583 1.00 82.69 103 ARG A O 1
ATOM 794 N N . THR A 1 104 ? -7.553 -1.456 15.441 1.00 87.19 104 THR A N 1
ATOM 795 C CA . THR A 1 104 ? -7.859 -0.036 15.303 1.00 87.19 104 THR A CA 1
ATOM 796 C C . THR A 1 104 ? -6.903 0.593 14.303 1.00 87.19 104 THR A C 1
ATOM 798 O O . THR A 1 104 ? -5.688 0.429 14.397 1.00 87.19 104 THR A O 1
ATOM 801 N N . TRP A 1 105 ? -7.473 1.327 13.360 1.00 92.00 105 TRP A N 1
ATOM 802 C CA . TRP A 1 105 ? -6.771 2.172 12.414 1.00 92.00 105 TRP A CA 1
ATOM 803 C C . TRP A 1 105 ? -6.998 3.632 12.787 1.00 92.00 105 TRP A C 1
ATOM 805 O O . TRP A 1 105 ? -8.061 4.008 13.285 1.00 92.00 105 TRP A O 1
ATOM 815 N N . TYR A 1 106 ? -5.984 4.450 12.546 1.00 93.44 106 TYR A N 1
ATOM 816 C CA . TYR A 1 106 ? -6.051 5.894 12.705 1.00 93.44 106 TYR A CA 1
ATOM 817 C C . TYR A 1 106 ? -6.234 6.501 11.323 1.00 93.44 106 TYR A C 1
ATOM 819 O O . TYR A 1 106 ? -5.329 6.388 10.495 1.00 93.44 106 TYR A O 1
ATOM 827 N N . LEU A 1 107 ? -7.407 7.080 11.079 1.00 95.31 107 LEU A N 1
ATOM 828 C CA . LEU A 1 107 ? -7.765 7.710 9.815 1.00 95.31 107 LEU A CA 1
ATOM 829 C C . LEU A 1 107 ? -7.577 9.223 9.936 1.00 95.31 107 LEU A C 1
ATOM 831 O O . LEU A 1 107 ? -8.041 9.844 10.895 1.00 95.31 107 LEU A O 1
ATOM 835 N N . PHE A 1 108 ? -6.897 9.801 8.954 1.00 94.88 108 PHE A N 1
ATOM 836 C CA . PHE A 1 108 ? -6.673 11.233 8.842 1.00 94.88 108 PHE A CA 1
ATOM 837 C C . PHE A 1 108 ? -7.674 11.834 7.862 1.00 94.88 108 PHE A C 1
ATOM 839 O O . PHE A 1 108 ? -7.643 11.538 6.666 1.00 94.88 108 PHE A O 1
ATOM 846 N N . ASP A 1 109 ? -8.553 12.682 8.392 1.00 93.69 109 ASP A N 1
ATOM 847 C CA . ASP A 1 109 ? -9.461 13.503 7.603 1.00 93.69 109 ASP A CA 1
ATOM 848 C C . ASP A 1 109 ? -8.915 14.932 7.510 1.00 93.69 109 ASP A C 1
ATOM 850 O O . ASP A 1 109 ? -8.805 15.644 8.513 1.00 93.69 109 ASP A O 1
ATOM 854 N N . PHE A 1 110 ? -8.537 15.329 6.296 1.00 92.31 110 PHE A N 1
ATOM 855 C CA . PHE A 1 110 ? -8.020 16.663 5.994 1.00 92.31 110 PHE A CA 1
ATOM 856 C C . PHE A 1 110 ? -9.144 17.661 5.653 1.00 92.31 110 PHE A C 1
ATOM 858 O O . PHE A 1 110 ? -8.871 18.848 5.462 1.00 92.31 110 PHE A O 1
ATOM 865 N N . GLY A 1 111 ? -10.407 17.212 5.622 1.00 92.31 111 GLY A N 1
ATOM 866 C CA . GLY A 1 111 ? -11.584 18.051 5.413 1.00 92.31 111 GLY A CA 1
ATOM 867 C C . GLY A 1 111 ? -11.516 18.867 4.120 1.00 92.31 111 GLY A C 1
ATOM 868 O O . GLY A 1 111 ? -11.150 18.364 3.061 1.00 92.31 111 GLY A O 1
ATOM 869 N N . GLU A 1 112 ? -11.847 20.158 4.207 1.00 92.62 112 GLU A N 1
ATOM 870 C CA . GLU A 1 112 ? -11.832 21.084 3.059 1.00 92.62 112 GLU A CA 1
ATOM 871 C C . GLU A 1 112 ? -10.428 21.351 2.497 1.00 92.62 112 GLU A C 1
ATOM 873 O O . GLU A 1 112 ? -10.299 21.815 1.365 1.00 92.62 112 GLU A O 1
ATOM 878 N N . SER A 1 113 ? -9.379 21.055 3.267 1.00 90.94 113 SER A N 1
ATOM 879 C CA . SER A 1 113 ? -7.991 21.184 2.814 1.00 90.94 113 SER A CA 1
ATOM 880 C C . SER A 1 113 ? -7.542 19.996 1.969 1.00 90.94 113 SER A C 1
ATOM 882 O O . SER A 1 113 ? -6.394 19.983 1.527 1.00 90.94 113 SER A O 1
ATOM 884 N N . SER A 1 114 ? -8.406 18.993 1.774 1.00 93.94 114 SER A N 1
ATOM 885 C CA . SER A 1 114 ? -7.991 17.772 1.113 1.00 93.94 114 SER A CA 1
ATOM 886 C C . SER A 1 114 ? -7.713 17.983 -0.376 1.00 93.94 114 SER A C 1
ATOM 888 O O . SER A 1 114 ? -8.530 18.547 -1.107 1.00 93.94 114 SER A O 1
ATOM 890 N N . THR A 1 115 ? -6.543 17.535 -0.835 1.00 95.19 115 THR A N 1
ATOM 891 C CA . THR A 1 115 ? -6.115 17.636 -2.241 1.00 95.19 115 THR A CA 1
ATOM 892 C C . THR A 1 115 ? -6.376 16.359 -3.041 1.00 95.19 115 THR A C 1
ATOM 894 O O . THR A 1 115 ? -6.282 16.364 -4.271 1.00 95.19 115 THR A O 1
ATOM 897 N N . VAL A 1 116 ? -6.746 15.277 -2.355 1.00 93.19 116 VAL A N 1
ATOM 898 C CA . VAL A 1 116 ? -6.950 13.933 -2.905 1.00 93.19 116 VAL A CA 1
ATOM 899 C C . VAL A 1 116 ? -8.327 13.386 -2.503 1.00 93.19 116 VAL A C 1
ATOM 901 O O . VAL A 1 116 ? -8.898 13.816 -1.510 1.00 93.19 116 VAL A O 1
ATOM 904 N N . PRO A 1 117 ? -8.909 12.437 -3.258 1.00 93.38 117 PRO A N 1
ATOM 905 C CA . PRO A 1 117 ? -10.227 11.881 -2.932 1.00 93.38 117 PRO A CA 1
ATOM 906 C C . PRO A 1 117 ? -10.191 10.788 -1.849 1.00 93.38 117 PRO A C 1
ATOM 908 O O . PRO A 1 117 ? -11.238 10.269 -1.467 1.00 93.38 117 PRO A O 1
ATOM 911 N N . TRP A 1 118 ? -9.000 10.391 -1.398 1.00 94.94 118 TRP A N 1
ATOM 912 C CA . TRP A 1 118 ? -8.784 9.339 -0.409 1.00 94.94 118 TRP A CA 1
ATOM 913 C C . TRP A 1 118 ? -8.255 9.918 0.907 1.00 94.94 118 TRP A C 1
ATOM 915 O O . TRP A 1 118 ? -7.647 10.979 0.957 1.00 94.94 118 TRP A O 1
ATOM 925 N N . HIS A 1 119 ? -8.453 9.174 1.983 1.00 94.88 119 HIS A N 1
ATOM 926 C CA . HIS A 1 119 ? -7.976 9.456 3.325 1.00 94.88 119 HIS A CA 1
ATOM 927 C C . HIS A 1 119 ? -6.766 8.585 3.649 1.00 94.88 119 HIS A C 1
ATOM 929 O O . HIS A 1 119 ? -6.678 7.424 3.245 1.00 94.88 119 HIS A O 1
ATOM 935 N N . LEU A 1 120 ? -5.840 9.118 4.435 1.00 95.44 120 LEU A N 1
ATOM 936 C CA . LEU A 1 120 ? -4.677 8.364 4.881 1.00 95.44 120 LEU A CA 1
ATOM 937 C C . LEU A 1 120 ? -5.018 7.579 6.152 1.00 95.44 120 LEU A C 1
ATOM 939 O O . LEU A 1 120 ? -5.523 8.156 7.113 1.00 95.44 120 LEU A O 1
ATOM 943 N N . ALA A 1 121 ? -4.712 6.283 6.194 1.00 95.31 121 ALA A N 1
ATOM 944 C CA . ALA A 1 121 ? -4.915 5.449 7.376 1.00 95.31 121 ALA A CA 1
ATOM 945 C C . ALA A 1 121 ? -3.630 4.740 7.809 1.00 95.31 121 ALA A C 1
ATOM 947 O O . ALA A 1 121 ? -2.935 4.135 6.995 1.00 95.31 121 ALA A O 1
ATOM 948 N N . VAL A 1 122 ? -3.332 4.746 9.109 1.00 93.25 122 VAL A N 1
ATOM 949 C CA . VAL A 1 122 ? -2.164 4.053 9.681 1.00 93.25 122 VAL A CA 1
ATOM 950 C C . VAL A 1 122 ? -2.568 3.114 10.811 1.00 93.25 122 VAL A C 1
ATOM 952 O O . VAL A 1 122 ? -3.516 3.371 11.551 1.00 93.25 122 VAL A O 1
ATOM 955 N N . LEU A 1 123 ? -1.830 2.014 10.962 1.00 88.94 123 LEU A N 1
ATOM 956 C CA . LEU A 1 123 ? -2.134 0.988 11.966 1.00 88.94 123 LEU A CA 1
ATOM 957 C C . LEU A 1 123 ? -1.603 1.345 13.364 1.00 88.94 123 LEU A C 1
ATOM 959 O O . LEU A 1 123 ? -2.176 0.961 14.378 1.00 88.94 123 LEU A O 1
ATOM 963 N N . LEU A 1 124 ? -0.459 2.029 13.434 1.00 88.06 124 LEU A N 1
ATOM 964 C CA . LEU A 1 124 ? 0.262 2.243 14.688 1.00 88.06 124 LEU A CA 1
ATOM 965 C C . LEU A 1 124 ? -0.000 3.643 15.236 1.00 88.06 124 LEU A C 1
ATOM 967 O O . LEU A 1 124 ? 0.182 4.628 14.526 1.00 88.06 124 LEU A O 1
ATOM 971 N N . ALA A 1 125 ? -0.281 3.741 16.537 1.00 89.25 125 ALA A N 1
ATOM 972 C CA . ALA A 1 125 ? -0.406 5.028 17.226 1.00 89.25 125 ALA A CA 1
ATOM 973 C C . ALA A 1 125 ? 0.860 5.892 17.078 1.00 89.25 125 ALA A C 1
ATOM 975 O O . ALA A 1 125 ? 0.780 7.110 16.959 1.00 89.25 125 ALA A O 1
ATOM 976 N N . ALA A 1 126 ? 2.039 5.258 17.046 1.00 89.06 126 ALA A N 1
ATOM 977 C CA . ALA A 1 126 ? 3.309 5.941 16.816 1.00 89.06 126 ALA A CA 1
ATOM 978 C C . ALA A 1 126 ? 3.404 6.550 15.407 1.00 89.06 126 ALA A C 1
ATOM 980 O O . ALA A 1 126 ? 3.881 7.673 15.271 1.00 89.06 126 ALA A O 1
ATOM 981 N N . ALA A 1 127 ? 2.913 5.842 14.382 1.00 90.31 127 ALA A N 1
ATOM 982 C CA . ALA A 1 127 ? 2.830 6.369 13.021 1.00 90.31 127 ALA A CA 1
ATOM 983 C C . ALA A 1 127 ? 1.795 7.500 12.938 1.00 90.31 127 ALA A C 1
ATOM 985 O O . ALA A 1 127 ? 2.045 8.514 12.300 1.00 90.31 127 ALA A O 1
ATOM 986 N N . ALA A 1 128 ? 0.675 7.385 13.658 1.00 92.44 128 ALA A N 1
ATOM 987 C CA . ALA A 1 128 ? -0.303 8.464 13.720 1.00 92.44 128 ALA A CA 1
ATOM 988 C C . ALA A 1 128 ? 0.298 9.733 14.352 1.00 92.44 128 ALA A C 1
ATOM 990 O O . ALA A 1 128 ? 0.205 10.822 13.795 1.00 92.44 128 ALA A O 1
ATOM 991 N N . LEU A 1 129 ? 1.006 9.585 15.476 1.00 91.75 129 LEU A N 1
ATOM 992 C CA . LEU A 1 129 ? 1.711 10.692 16.123 1.00 91.75 129 LEU A CA 1
ATOM 993 C C . LEU A 1 129 ? 2.814 11.285 15.234 1.00 91.75 129 LEU A C 1
ATOM 995 O O . LEU A 1 129 ? 3.077 12.483 15.320 1.00 91.75 129 LEU A O 1
ATOM 999 N N . TYR A 1 130 ? 3.468 10.460 14.411 1.00 93.00 130 TYR A N 1
ATOM 1000 C CA . TYR A 1 130 ? 4.423 10.927 13.411 1.00 93.00 130 TYR A CA 1
ATOM 1001 C C . TYR A 1 130 ? 3.753 11.859 12.400 1.00 93.00 130 TYR A C 1
ATOM 1003 O O . TYR A 1 130 ? 4.228 12.977 12.224 1.00 93.00 130 TYR A O 1
ATOM 1011 N N . VAL A 1 131 ? 2.626 11.443 11.809 1.00 94.25 131 VAL A N 1
ATOM 1012 C CA . VAL A 1 131 ? 1.863 12.263 10.852 1.00 94.25 131 VAL A CA 1
ATOM 1013 C C . VAL A 1 131 ? 1.448 13.590 11.486 1.00 94.25 131 VAL A C 1
ATOM 1015 O O . VAL A 1 131 ? 1.695 14.641 10.906 1.00 94.25 131 VAL A O 1
ATOM 1018 N N . CYS A 1 132 ? 0.942 13.574 12.725 1.00 92.38 132 CYS A N 1
ATOM 1019 C CA . CYS A 1 132 ? 0.563 14.795 13.450 1.00 92.38 132 CYS A CA 1
ATOM 1020 C C . CYS A 1 132 ? 1.725 15.772 13.725 1.00 92.38 132 CYS A C 1
ATOM 1022 O O . CYS A 1 132 ? 1.489 16.870 14.226 1.00 92.38 132 CYS A O 1
ATOM 1024 N N . ARG A 1 133 ? 2.981 15.368 13.499 1.00 93.75 133 ARG A N 1
ATOM 1025 C CA . ARG A 1 133 ? 4.186 16.191 13.704 1.00 93.75 133 ARG A CA 1
ATOM 1026 C C . ARG A 1 133 ? 4.797 16.697 12.400 1.00 93.75 133 ARG A C 1
ATOM 1028 O O . ARG A 1 133 ? 5.766 17.458 12.459 1.00 93.75 133 ARG A O 1
ATOM 1035 N N . LEU A 1 134 ? 4.278 16.264 11.253 1.00 92.75 134 LEU A N 1
ATOM 1036 C CA . LEU A 1 134 ? 4.712 16.764 9.955 1.00 92.75 134 LEU A CA 1
ATOM 1037 C C . LEU A 1 134 ? 4.281 18.230 9.767 1.00 92.75 134 LEU A C 1
ATOM 1039 O O . LEU A 1 134 ? 3.374 18.695 10.457 1.00 92.75 134 LEU A O 1
ATOM 1043 N N . PRO A 1 135 ? 4.960 19.001 8.897 1.00 94.06 135 PRO A N 1
ATOM 1044 C CA . PRO A 1 135 ? 4.583 20.389 8.640 1.00 94.06 135 PRO A CA 1
ATOM 1045 C C . PRO A 1 135 ? 3.163 20.510 8.065 1.00 94.06 135 PRO A C 1
ATOM 1047 O O . PRO A 1 135 ? 2.844 19.815 7.110 1.00 94.06 135 PRO A O 1
ATOM 1050 N N . ASP A 1 136 ? 2.367 21.466 8.558 1.00 89.12 136 ASP A N 1
ATOM 1051 C CA . ASP A 1 136 ? 0.986 21.725 8.093 1.00 89.12 136 ASP A CA 1
ATOM 1052 C C . ASP A 1 136 ? 0.877 22.040 6.588 1.00 89.12 136 ASP A C 1
ATOM 1054 O O . ASP A 1 136 ? -0.188 21.909 5.997 1.00 89.12 136 ASP A O 1
ATOM 1058 N N . ALA A 1 137 ? 1.966 22.502 5.969 1.00 93.69 137 ALA A N 1
ATOM 1059 C CA . ALA A 1 137 ? 2.012 22.810 4.540 1.00 93.69 137 ALA A CA 1
ATOM 1060 C C . ALA A 1 137 ? 2.164 21.563 3.653 1.00 93.69 137 ALA A C 1
ATOM 1062 O O . ALA A 1 137 ? 2.146 21.696 2.432 1.00 93.69 137 ALA A O 1
ATOM 1063 N N . MET A 1 138 ? 2.383 20.392 4.257 1.00 95.56 138 MET A N 1
ATOM 1064 C CA . MET A 1 138 ? 2.619 19.149 3.541 1.00 95.56 138 MET A CA 1
ATOM 1065 C C . MET A 1 138 ? 1.297 18.584 3.019 1.00 95.56 138 MET A C 1
ATOM 1067 O O . MET A 1 138 ? 0.342 18.437 3.783 1.00 95.56 138 MET A O 1
ATOM 1071 N N . THR A 1 139 ? 1.240 18.264 1.728 1.00 95.75 139 THR A N 1
ATOM 1072 C CA . THR A 1 139 ? 0.049 17.642 1.128 1.00 95.75 139 THR A CA 1
ATOM 1073 C C . THR A 1 139 ? -0.075 16.178 1.546 1.00 95.75 139 THR A C 1
ATOM 1075 O O . THR A 1 139 ? 0.892 15.550 1.979 1.00 95.75 139 THR A O 1
ATOM 1078 N N . GLU A 1 140 ? -1.252 15.582 1.381 1.00 94.19 140 GLU A N 1
ATOM 1079 C CA . GLU A 1 140 ? -1.477 14.172 1.716 1.00 94.19 140 GLU A CA 1
ATOM 1080 C C . GLU A 1 140 ? -0.574 13.230 0.914 1.00 94.19 140 GLU A C 1
ATOM 1082 O O . GLU A 1 140 ? -0.077 12.237 1.449 1.00 94.19 140 GLU A O 1
ATOM 1087 N N . GLU A 1 141 ? -0.305 13.561 -0.353 1.00 92.00 141 GLU A N 1
ATOM 1088 C CA . GLU A 1 141 ? 0.643 12.828 -1.196 1.00 92.00 141 GLU A CA 1
ATOM 1089 C C . GLU A 1 141 ? 2.072 12.918 -0.647 1.00 92.00 141 GLU A C 1
ATOM 1091 O O . GLU A 1 141 ? 2.789 11.917 -0.611 1.00 92.00 141 GLU A O 1
ATOM 1096 N N . GLU A 1 142 ? 2.496 14.099 -0.191 1.00 93.69 142 GLU A N 1
ATOM 1097 C CA . GLU A 1 142 ? 3.814 14.293 0.414 1.00 93.69 142 GLU A CA 1
ATOM 1098 C C . GLU A 1 142 ? 3.935 13.543 1.748 1.00 93.69 142 GLU A C 1
ATOM 1100 O O . GLU A 1 142 ? 4.964 12.910 1.994 1.00 93.69 142 GLU A O 1
ATOM 1105 N N . ILE A 1 143 ? 2.875 13.533 2.566 1.00 94.81 143 ILE A N 1
ATOM 1106 C CA . ILE A 1 143 ? 2.804 12.745 3.805 1.00 94.81 143 ILE A CA 1
ATOM 1107 C C . ILE A 1 143 ? 2.918 11.250 3.487 1.00 94.81 143 ILE A C 1
ATOM 1109 O O . ILE A 1 143 ? 3.721 10.552 4.106 1.00 94.81 143 ILE A O 1
ATOM 1113 N N . ALA A 1 144 ? 2.155 10.746 2.513 1.00 92.50 144 ALA A N 1
ATOM 1114 C CA . ALA A 1 144 ? 2.207 9.345 2.094 1.00 92.50 144 ALA A CA 1
ATOM 1115 C C . ALA A 1 144 ? 3.610 8.954 1.595 1.00 92.50 144 ALA A C 1
ATOM 1117 O O . ALA A 1 144 ? 4.135 7.896 1.951 1.00 92.50 144 ALA A O 1
ATOM 1118 N N . GLN A 1 145 ? 4.264 9.832 0.828 1.00 86.00 145 GLN A N 1
ATOM 1119 C CA . GLN A 1 145 ? 5.650 9.640 0.402 1.00 86.00 145 GLN A CA 1
ATOM 1120 C C . GLN A 1 145 ? 6.636 9.634 1.578 1.00 86.00 145 GLN A C 1
ATOM 1122 O O . GLN A 1 145 ? 7.605 8.875 1.543 1.00 86.00 145 GLN A O 1
ATOM 1127 N N . ASP A 1 146 ? 6.436 10.471 2.598 1.00 89.19 146 ASP A N 1
ATOM 1128 C CA . ASP A 1 146 ? 7.287 10.504 3.795 1.00 89.19 146 ASP A CA 1
ATOM 1129 C C . ASP A 1 146 ? 7.104 9.227 4.632 1.00 89.19 146 ASP A C 1
ATOM 1131 O O . ASP A 1 146 ? 8.088 8.578 4.987 1.00 89.19 146 ASP A O 1
ATOM 1135 N N . LEU A 1 147 ? 5.859 8.775 4.833 1.00 88.62 147 LEU A N 1
ATOM 1136 C CA . LEU A 1 147 ? 5.566 7.487 5.474 1.00 88.62 147 LEU A CA 1
ATOM 1137 C C . LEU A 1 147 ? 6.220 6.316 4.733 1.00 88.62 147 LEU A C 1
ATOM 1139 O O . LEU A 1 147 ? 6.821 5.448 5.368 1.00 88.62 147 LEU A O 1
ATOM 1143 N N . PHE A 1 148 ? 6.142 6.314 3.400 1.00 83.69 148 PHE A N 1
ATOM 1144 C CA . PHE A 1 148 ? 6.789 5.309 2.561 1.00 83.69 148 PHE A CA 1
ATOM 1145 C C . PHE A 1 148 ? 8.313 5.299 2.752 1.00 83.69 148 PHE A C 1
ATOM 1147 O O . PHE A 1 148 ? 8.893 4.235 2.965 1.00 83.69 148 PHE A O 1
ATOM 1154 N N . LYS A 1 149 ? 8.963 6.472 2.734 1.00 77.31 149 LYS A N 1
ATOM 1155 C CA . LYS A 1 149 ? 10.421 6.602 2.932 1.00 77.31 149 LYS A CA 1
ATOM 1156 C C . LYS A 1 149 ? 10.875 6.103 4.302 1.00 77.31 149 LYS A C 1
ATOM 1158 O O . LYS A 1 149 ? 11.947 5.518 4.409 1.00 77.31 149 LYS A O 1
ATOM 1163 N N . GLU A 1 150 ? 10.063 6.306 5.333 1.00 82.50 150 GLU A N 1
ATOM 1164 C CA . GLU A 1 150 ? 10.332 5.819 6.691 1.00 82.50 150 GLU A CA 1
ATOM 1165 C C . GLU A 1 150 ? 9.940 4.338 6.887 1.00 82.50 150 GLU A C 1
ATOM 1167 O O . GLU A 1 150 ? 10.033 3.804 7.994 1.00 82.50 150 GLU A O 1
ATOM 1172 N N . GLY A 1 151 ? 9.471 3.656 5.834 1.00 78.44 151 GLY A N 1
ATOM 1173 C CA . GLY A 1 151 ? 9.050 2.255 5.894 1.00 78.44 151 GLY A CA 1
ATOM 1174 C C . GLY A 1 151 ? 7.809 2.026 6.763 1.00 78.44 151 GLY A C 1
ATOM 1175 O O . GLY A 1 151 ? 7.589 0.916 7.261 1.00 78.44 151 GLY A O 1
ATOM 1176 N N . MET A 1 152 ? 6.999 3.063 6.981 1.00 84.12 152 MET A N 1
ATOM 1177 C CA . MET A 1 152 ? 5.759 2.967 7.738 1.00 84.12 152 MET A CA 1
ATOM 1178 C C . MET A 1 152 ? 4.627 2.477 6.844 1.00 84.12 152 MET A C 1
ATOM 1180 O O . MET A 1 152 ? 4.382 3.003 5.763 1.00 84.12 152 MET A O 1
ATOM 1184 N N . ARG A 1 153 ? 3.905 1.461 7.320 1.00 85.88 153 ARG A N 1
ATOM 1185 C CA . ARG A 1 153 ? 2.729 0.936 6.625 1.00 85.88 153 ARG A CA 1
ATOM 1186 C C . ARG A 1 153 ? 1.553 1.892 6.783 1.00 85.88 153 ARG A C 1
ATOM 1188 O O . ARG A 1 153 ? 1.201 2.254 7.908 1.00 85.88 153 ARG A O 1
ATOM 1195 N N . PHE A 1 154 ? 0.920 2.211 5.667 1.00 92.44 154 PHE A N 1
ATOM 1196 C CA . PHE A 1 154 ? -0.308 2.986 5.601 1.00 92.44 154 PHE A CA 1
ATOM 1197 C C . PHE A 1 154 ? -1.217 2.428 4.505 1.00 92.44 154 PHE A C 1
ATOM 1199 O O . PHE A 1 154 ? -0.785 1.612 3.693 1.00 92.44 154 PHE A O 1
ATOM 1206 N N . HIS A 1 155 ? -2.465 2.868 4.522 1.00 92.38 155 HIS A N 1
ATOM 1207 C CA . HIS A 1 155 ? -3.459 2.629 3.488 1.00 92.38 155 HIS A CA 1
ATOM 1208 C C . HIS A 1 155 ? -4.024 3.963 3.001 1.00 92.38 155 HIS A C 1
ATOM 1210 O O . HIS A 1 155 ? -4.053 4.942 3.754 1.00 92.38 155 HIS A O 1
ATOM 1216 N N . THR A 1 156 ? -4.492 3.984 1.759 1.00 94.06 156 THR A N 1
ATOM 1217 C CA . THR A 1 156 ? -5.201 5.117 1.155 1.00 94.06 156 THR A CA 1
ATOM 1218 C C . THR A 1 156 ? -6.666 4.732 1.035 1.00 94.06 156 THR A C 1
ATOM 1220 O O . THR A 1 156 ? -7.036 4.056 0.092 1.00 94.06 156 THR A O 1
ATOM 1223 N N . LEU A 1 157 ? -7.505 5.077 2.011 1.00 94.50 157 LEU A N 1
ATOM 1224 C CA . LEU A 1 157 ? -8.901 4.632 2.040 1.00 94.50 157 LEU A CA 1
ATOM 1225 C C . LEU A 1 157 ? -9.825 5.662 1.398 1.00 94.50 157 LEU A C 1
ATOM 1227 O O . LEU A 1 157 ? -9.804 6.823 1.784 1.00 94.50 157 LEU A O 1
ATOM 1231 N N . GLN A 1 158 ? -10.720 5.251 0.511 1.00 95.31 158 GLN A N 1
ATOM 1232 C CA . GLN A 1 158 ? -11.746 6.126 -0.056 1.00 95.31 158 GLN A CA 1
ATOM 1233 C C . GLN A 1 158 ? -13.146 5.673 0.374 1.00 95.31 158 GLN A C 1
ATOM 1235 O O . GLN A 1 158 ? -13.392 4.478 0.544 1.00 95.31 158 GLN A O 1
ATOM 1240 N N . GLN A 1 159 ? -14.077 6.610 0.580 1.00 95.62 159 GLN A N 1
ATOM 1241 C CA . GLN A 1 159 ? -15.453 6.257 0.942 1.00 95.62 159 GLN A CA 1
ATOM 1242 C C . GLN A 1 159 ? -16.088 5.395 -0.151 1.00 95.62 159 GLN A C 1
ATOM 1244 O O . GLN A 1 159 ? -16.029 5.728 -1.339 1.00 95.62 159 GLN A O 1
ATOM 1249 N N . ARG A 1 160 ? -16.691 4.271 0.251 1.00 94.81 160 ARG A N 1
ATOM 1250 C CA . ARG A 1 160 ? -17.195 3.244 -0.667 1.00 94.81 160 ARG A CA 1
ATOM 1251 C C . ARG A 1 160 ? -18.199 3.799 -1.675 1.00 94.81 160 ARG A C 1
ATOM 1253 O O . ARG A 1 160 ? -18.162 3.428 -2.837 1.00 94.81 160 ARG A O 1
ATOM 1260 N N . ASP A 1 161 ? -19.106 4.657 -1.240 1.00 95.56 161 ASP A N 1
ATOM 1261 C CA . ASP A 1 161 ? -20.149 5.254 -2.079 1.00 95.56 161 ASP A CA 1
ATOM 1262 C C . ASP A 1 161 ? -19.611 6.238 -3.131 1.00 95.56 161 ASP A C 1
ATOM 1264 O O . ASP A 1 161 ? -20.279 6.481 -4.136 1.00 95.56 161 ASP A O 1
ATOM 1268 N N . THR A 1 162 ? -18.394 6.752 -2.945 1.00 94.38 162 THR A N 1
ATOM 1269 C CA . THR A 1 162 ? -17.706 7.606 -3.925 1.00 94.38 162 THR A CA 1
ATOM 1270 C C . THR A 1 162 ? -16.920 6.817 -4.977 1.00 94.38 162 THR A C 1
ATOM 1272 O O . THR A 1 162 ? -16.502 7.391 -5.985 1.00 94.38 162 THR A O 1
ATOM 1275 N N . LEU A 1 163 ? -16.717 5.511 -4.772 1.00 92.62 163 LEU A N 1
ATOM 1276 C CA . LEU A 1 163 ? -15.963 4.657 -5.687 1.00 92.62 163 LEU A CA 1
ATOM 1277 C C . LEU A 1 163 ? -16.855 4.069 -6.784 1.00 92.62 163 LEU A C 1
ATOM 1279 O O . LEU A 1 163 ? -17.950 3.562 -6.540 1.00 92.62 163 LEU A O 1
ATOM 1283 N N . ALA A 1 164 ? -16.335 4.066 -8.011 1.00 92.56 164 ALA A N 1
ATOM 1284 C CA . ALA A 1 164 ? -16.913 3.296 -9.103 1.00 92.56 164 ALA A CA 1
ATOM 1285 C C . ALA A 1 164 ? -16.570 1.802 -8.964 1.00 92.56 164 ALA A C 1
ATOM 1287 O O . ALA A 1 164 ? -15.632 1.416 -8.261 1.00 92.56 164 ALA A O 1
ATOM 1288 N N . GLN A 1 165 ? -17.307 0.945 -9.674 1.00 91.12 165 GLN A N 1
ATOM 1289 C CA . GLN A 1 165 ? -16.915 -0.454 -9.825 1.00 91.12 165 GLN A CA 1
ATOM 1290 C C . GLN A 1 165 ? -15.555 -0.519 -10.533 1.00 91.12 165 GLN A C 1
ATOM 1292 O O . GLN A 1 165 ? -15.372 0.118 -11.574 1.00 91.12 165 GLN A O 1
ATOM 1297 N N . ALA A 1 166 ? -14.618 -1.286 -9.973 1.00 85.75 166 ALA A N 1
ATOM 1298 C CA . ALA A 1 166 ? -13.292 -1.433 -10.548 1.00 85.75 166 ALA A CA 1
ATOM 1299 C C . ALA A 1 166 ? -13.392 -2.010 -11.973 1.00 85.75 166 ALA A C 1
ATOM 1301 O O . ALA A 1 166 ? -14.217 -2.903 -12.219 1.00 85.75 166 ALA A O 1
ATOM 1302 N N . PRO A 1 167 ? -12.571 -1.532 -12.925 1.00 80.94 167 PRO A N 1
ATOM 1303 C CA . PRO A 1 167 ? -12.559 -2.080 -14.271 1.00 80.94 167 PRO A CA 1
ATOM 1304 C C . PRO A 1 167 ? -12.246 -3.579 -14.233 1.00 80.94 167 PRO A C 1
ATOM 1306 O O . PRO A 1 167 ? -11.250 -4.008 -13.658 1.00 80.94 167 PRO A O 1
ATOM 1309 N N . THR A 1 168 ? -13.061 -4.394 -14.902 1.00 78.38 168 THR A N 1
ATOM 1310 C CA . THR A 1 168 ? -12.728 -5.810 -15.134 1.00 78.38 168 THR A CA 1
ATOM 1311 C C . THR A 1 168 ? -11.622 -5.982 -16.178 1.00 78.38 168 THR A C 1
ATOM 1313 O O . THR A 1 168 ? -11.068 -7.075 -16.326 1.00 78.38 168 THR A O 1
ATOM 1316 N N . ASP A 1 169 ? -11.316 -4.920 -16.928 1.00 70.31 169 ASP A N 1
ATOM 1317 C CA . ASP A 1 169 ? -10.322 -4.940 -17.990 1.00 70.31 169 ASP A CA 1
ATOM 1318 C C . ASP A 1 169 ? -8.892 -4.906 -17.452 1.00 70.31 169 ASP A C 1
ATOM 1320 O O . ASP A 1 169 ? -8.523 -4.127 -16.581 1.00 70.31 169 ASP A O 1
ATOM 1324 N N . LYS A 1 170 ? -8.046 -5.748 -18.048 1.00 68.88 170 LYS A N 1
ATOM 1325 C CA . LYS A 1 170 ? -6.650 -5.973 -17.637 1.00 68.88 170 LYS A CA 1
ATOM 1326 C C . LYS A 1 170 ? -5.695 -4.824 -17.980 1.00 68.88 170 LYS A C 1
ATOM 1328 O O . LYS A 1 170 ? -4.488 -4.995 -17.825 1.00 68.88 170 LYS A O 1
ATOM 1333 N N . GLN A 1 171 ? -6.184 -3.712 -18.521 1.00 78.25 171 GLN A N 1
ATOM 1334 C CA . GLN A 1 171 ? -5.337 -2.595 -18.932 1.00 78.25 171 GLN A CA 1
ATOM 1335 C C . GLN A 1 171 ? -5.501 -1.432 -17.964 1.00 78.25 171 GLN A C 1
ATOM 1337 O O . GLN A 1 171 ? -6.406 -0.615 -18.097 1.00 78.25 171 GLN A O 1
ATOM 1342 N N . VAL A 1 172 ? -4.578 -1.361 -17.011 1.00 82.75 172 VAL A N 1
ATOM 1343 C CA . VAL A 1 172 ? -4.389 -0.193 -16.154 1.00 82.75 172 VAL A CA 1
ATOM 1344 C C . VAL A 1 172 ? -3.276 0.649 -16.771 1.00 82.75 172 VAL A C 1
ATOM 1346 O O . VAL A 1 172 ? -2.224 0.127 -17.143 1.00 82.75 172 VAL A O 1
ATOM 1349 N N . SER A 1 173 ? -3.504 1.948 -16.949 1.00 86.56 173 SER A N 1
ATOM 1350 C CA . SER A 1 173 ? -2.448 2.865 -17.391 1.00 86.56 173 SER A CA 1
ATOM 1351 C C . SER A 1 173 ? -1.485 3.179 -16.246 1.00 86.56 173 SER A C 1
ATOM 1353 O O . SER A 1 173 ? -1.847 3.095 -15.075 1.00 86.56 173 SER A O 1
ATOM 1355 N N . HIS A 1 174 ? -0.260 3.601 -16.573 1.00 80.94 174 HIS A N 1
ATOM 1356 C CA . HIS A 1 174 ? 0.727 3.968 -15.555 1.00 80.94 174 HIS A CA 1
ATOM 1357 C C . HIS A 1 174 ? 0.176 5.018 -14.584 1.00 80.94 174 HIS A C 1
ATOM 1359 O O . HIS A 1 174 ? 0.251 4.820 -13.384 1.00 80.94 174 HIS A O 1
ATOM 1365 N N . SER A 1 175 ? -0.447 6.091 -15.080 1.00 82.38 175 SER A N 1
ATOM 1366 C CA . SER A 1 175 ? -1.029 7.136 -14.229 1.00 82.38 175 SER A CA 1
ATOM 1367 C C . SER A 1 175 ? -2.190 6.654 -13.359 1.00 82.38 175 SER A C 1
ATOM 1369 O O . SER A 1 175 ? -2.377 7.210 -12.284 1.00 82.38 175 SER A O 1
ATOM 1371 N N . GLN A 1 176 ? -2.959 5.648 -13.788 1.00 82.38 176 GLN A N 1
ATOM 1372 C CA . GLN A 1 176 ? -4.021 5.064 -12.962 1.00 82.38 176 GLN A CA 1
ATOM 1373 C C . GLN A 1 176 ? -3.451 4.287 -11.776 1.00 82.38 176 GLN A C 1
ATOM 1375 O O . GLN A 1 176 ? -3.930 4.483 -10.668 1.00 82.38 176 GLN A O 1
ATOM 1380 N N . ALA A 1 177 ? -2.379 3.515 -11.981 1.00 81.44 177 ALA A N 1
ATOM 1381 C CA . ALA A 1 177 ? -1.745 2.733 -10.917 1.00 81.44 177 ALA A CA 1
ATOM 1382 C C . ALA A 1 177 ? -1.193 3.586 -9.750 1.00 81.44 177 ALA A C 1
ATOM 1384 O O . ALA A 1 177 ? -0.918 3.050 -8.683 1.00 81.44 177 ALA A O 1
ATOM 1385 N N . TRP A 1 178 ? -1.016 4.901 -9.944 1.00 77.81 178 TRP A N 1
ATOM 1386 C CA . TRP A 1 178 ? -0.511 5.832 -8.923 1.00 77.81 178 TRP A CA 1
ATOM 1387 C C . TRP A 1 178 ? -1.599 6.623 -8.183 1.00 77.81 178 TRP A C 1
ATOM 1389 O O . TRP A 1 178 ? -1.269 7.351 -7.254 1.00 77.81 178 TRP A O 1
ATOM 1399 N N . ARG A 1 179 ? -2.876 6.546 -8.585 1.00 81.00 179 ARG A N 1
ATOM 1400 C CA . ARG A 1 179 ? -3.933 7.442 -8.067 1.00 81.00 179 ARG A CA 1
ATOM 1401 C C . ARG A 1 179 ? -4.576 7.002 -6.745 1.00 81.00 179 ARG A C 1
ATOM 1403 O O . ARG A 1 179 ? -5.490 7.682 -6.283 1.00 81.00 179 ARG A O 1
ATOM 1410 N N . GLY A 1 180 ? -4.089 5.928 -6.127 1.00 79.88 180 GLY A N 1
ATOM 1411 C CA . GLY A 1 180 ? -4.743 5.307 -4.974 1.00 79.88 180 GLY A CA 1
ATOM 1412 C C . GLY A 1 180 ? -5.874 4.378 -5.428 1.00 79.88 180 GLY A C 1
ATOM 1413 O O . GLY A 1 180 ? -5.775 3.839 -6.535 1.00 79.88 180 GLY A O 1
ATOM 1414 N N . PRO A 1 181 ? -6.933 4.196 -4.616 1.00 85.25 181 PRO A N 1
ATOM 1415 C CA . PRO A 1 181 ? -7.925 3.173 -4.884 1.00 85.25 181 PRO A CA 1
ATOM 1416 C C . PRO A 1 181 ? -8.609 3.314 -6.241 1.00 85.25 181 PRO A C 1
ATOM 1418 O O . PRO A 1 181 ? -9.156 4.368 -6.567 1.00 85.25 181 PRO A O 1
ATOM 1421 N N . SER A 1 182 ? -8.591 2.248 -7.041 1.00 84.31 182 SER A N 1
ATOM 1422 C CA . SER A 1 182 ? -9.092 2.266 -8.421 1.00 84.31 182 SER A CA 1
ATOM 1423 C C . SER A 1 182 ? -10.586 1.941 -8.534 1.00 84.31 182 SER A C 1
ATOM 1425 O O . SER A 1 182 ? -11.231 2.324 -9.517 1.00 84.31 182 SER A O 1
A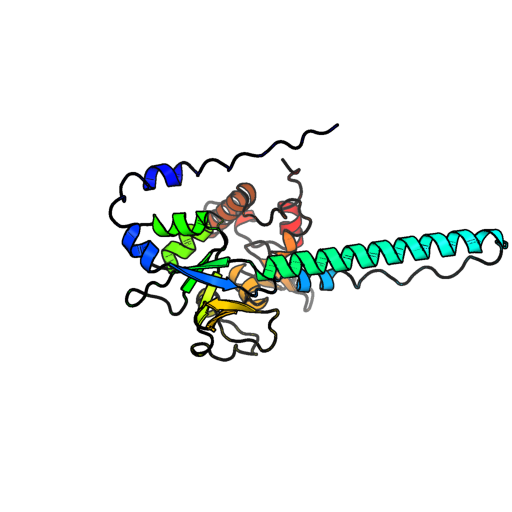TOM 1427 N N . GLY A 1 183 ? -11.161 1.269 -7.532 1.00 88.00 183 GLY A N 1
ATOM 1428 C CA . GLY A 1 183 ? -12.596 1.006 -7.459 1.00 88.00 183 GLY A CA 1
ATOM 1429 C C . GLY A 1 183 ? -12.989 -0.127 -6.513 1.00 88.00 183 GLY A C 1
ATOM 1430 O O . GLY A 1 183 ? -12.185 -0.674 -5.764 1.00 88.00 183 GLY A O 1
ATOM 1431 N N . ILE A 1 184 ? -14.268 -0.496 -6.564 1.00 90.81 184 ILE A N 1
ATOM 1432 C CA . ILE A 1 184 ? -14.824 -1.618 -5.799 1.00 90.81 184 ILE A CA 1
ATOM 1433 C C . ILE A 1 184 ? -14.703 -2.906 -6.614 1.00 90.81 184 ILE A C 1
ATOM 1435 O O . ILE A 1 184 ? -15.185 -2.977 -7.743 1.00 90.81 184 ILE A O 1
ATOM 1439 N N . TYR A 1 185 ? -14.135 -3.953 -6.020 1.00 88.50 185 TYR A N 1
ATOM 1440 C CA . TYR A 1 185 ? -14.109 -5.305 -6.578 1.00 88.50 185 TYR A CA 1
ATOM 1441 C C . TYR A 1 185 ? -15.252 -6.162 -6.019 1.00 88.50 185 TYR A C 1
ATOM 1443 O O . TYR A 1 185 ? -15.679 -6.001 -4.877 1.00 88.50 185 TYR A O 1
ATOM 1451 N N . GLU A 1 186 ? -15.740 -7.128 -6.802 1.00 88.31 186 GLU A N 1
ATOM 1452 C CA . GLU A 1 186 ? -16.717 -8.110 -6.300 1.00 88.31 186 GLU A CA 1
ATOM 1453 C C . GLU A 1 186 ? -16.101 -9.041 -5.246 1.00 88.31 186 GLU A C 1
ATOM 1455 O O . GLU A 1 186 ? -16.757 -9.432 -4.280 1.00 88.31 186 GLU A O 1
ATOM 1460 N N . ASN A 1 187 ? -14.824 -9.389 -5.420 1.00 85.62 187 ASN A N 1
ATOM 1461 C CA . ASN A 1 187 ? -14.101 -10.233 -4.483 1.00 85.62 187 ASN A CA 1
ATOM 1462 C C . ASN A 1 187 ? -13.406 -9.375 -3.411 1.00 85.62 187 ASN A C 1
ATOM 1464 O O . ASN A 1 187 ? -12.458 -8.645 -3.696 1.00 85.62 187 ASN A O 1
ATOM 1468 N N . LEU A 1 188 ? -13.869 -9.524 -2.166 1.00 84.75 188 LEU A N 1
ATOM 1469 C CA . LEU A 1 188 ? -13.349 -8.830 -0.983 1.00 84.75 188 LEU A CA 1
ATOM 1470 C C . LEU A 1 188 ? -11.876 -9.141 -0.678 1.00 84.75 188 LEU A C 1
ATOM 1472 O O . LEU A 1 188 ? -11.248 -8.374 0.036 1.00 84.75 188 LEU A O 1
ATOM 1476 N N . ASP A 1 189 ? -11.307 -10.229 -1.199 1.00 81.62 189 ASP A N 1
ATOM 1477 C CA . ASP A 1 189 ? -9.890 -10.551 -0.988 1.00 81.62 189 ASP A CA 1
ATOM 1478 C C . ASP A 1 189 ? -8.952 -9.564 -1.723 1.00 81.62 189 ASP A C 1
ATOM 1480 O O . ASP A 1 189 ? -7.760 -9.490 -1.423 1.00 81.62 189 ASP A O 1
ATOM 1484 N N . TYR A 1 190 ? -9.488 -8.769 -2.657 1.00 82.94 190 TYR A N 1
ATOM 1485 C CA . TYR A 1 190 ? -8.779 -7.664 -3.311 1.00 82.94 190 TYR A CA 1
ATOM 1486 C C . TYR A 1 190 ? -9.034 -6.310 -2.654 1.00 82.94 190 TYR A C 1
ATOM 1488 O O . TYR A 1 190 ? -8.653 -5.296 -3.222 1.00 82.94 190 TYR A O 1
ATOM 1496 N N . MET A 1 191 ? -9.692 -6.262 -1.495 1.00 88.94 191 MET A N 1
ATOM 1497 C CA . MET A 1 191 ? -10.010 -5.001 -0.838 1.00 88.94 191 MET A CA 1
ATOM 1498 C C . MET A 1 191 ? -9.724 -5.062 0.655 1.00 88.94 191 MET A C 1
ATOM 1500 O O . MET A 1 191 ? -10.054 -6.017 1.360 1.00 88.94 191 MET A O 1
ATOM 1504 N N . PHE A 1 192 ? -9.169 -3.977 1.158 1.00 89.31 192 PHE A N 1
ATOM 1505 C CA . PHE A 1 192 ? -9.200 -3.630 2.557 1.00 89.31 192 PHE A CA 1
ATOM 1506 C C . PHE A 1 192 ? -10.443 -2.772 2.823 1.00 89.31 192 PHE A C 1
ATOM 1508 O O . PHE A 1 192 ? -10.680 -1.776 2.145 1.00 89.31 192 PHE A O 1
ATOM 1515 N N . VAL A 1 193 ? -11.258 -3.169 3.804 1.00 91.00 193 VAL A N 1
ATOM 1516 C CA . VAL A 1 193 ? -12.476 -2.439 4.181 1.00 91.00 193 VAL A CA 1
ATOM 1517 C C . VAL A 1 193 ? -12.375 -2.016 5.637 1.00 91.00 193 VAL A C 1
ATOM 1519 O O . VAL A 1 193 ? -12.151 -2.845 6.524 1.00 91.00 193 VAL A O 1
ATOM 1522 N N . ALA A 1 194 ? -12.589 -0.734 5.896 1.00 91.44 194 ALA A N 1
ATOM 1523 C CA . ALA A 1 194 ? -12.665 -0.175 7.234 1.00 91.44 194 ALA A CA 1
ATOM 1524 C C . ALA A 1 194 ? -14.017 0.494 7.467 1.00 91.44 194 ALA A C 1
ATOM 1526 O O . ALA A 1 194 ? -14.640 0.998 6.538 1.00 91.44 194 ALA A O 1
ATOM 1527 N N . ARG A 1 195 ? -14.492 0.460 8.711 1.00 93.69 195 ARG A N 1
ATOM 1528 C CA . ARG A 1 195 ? -15.728 1.122 9.127 1.00 93.69 195 ARG A CA 1
ATOM 1529 C C . ARG A 1 195 ? -15.442 2.058 10.276 1.00 93.69 195 ARG A C 1
ATOM 1531 O O . ARG A 1 195 ? -14.822 1.656 11.264 1.00 93.69 195 ARG A O 1
ATOM 1538 N N . ASP A 1 196 ? -15.894 3.293 10.151 1.00 91.69 196 ASP A N 1
ATOM 1539 C CA . ASP A 1 196 ? -15.822 4.226 11.266 1.00 91.69 196 ASP A CA 1
ATOM 1540 C C . ASP A 1 196 ? -16.953 3.951 12.285 1.00 91.69 196 ASP A C 1
ATOM 1542 O O . ASP A 1 196 ? -17.848 3.134 12.028 1.00 91.69 196 ASP A O 1
ATOM 1546 N N . PRO A 1 197 ? -16.943 4.601 13.463 1.00 88.81 197 PRO A N 1
ATOM 1547 C CA . PRO A 1 197 ? -17.977 4.419 14.479 1.00 88.81 197 PRO A CA 1
ATOM 1548 C C . PRO A 1 197 ? -19.374 4.874 14.038 1.00 88.81 197 PRO A C 1
ATOM 1550 O O . PRO A 1 197 ? -20.359 4.466 14.652 1.00 88.81 197 PRO A O 1
ATOM 1553 N N . SER A 1 198 ? -19.475 5.708 12.998 1.00 92.12 198 SER A N 1
ATOM 1554 C CA . SER A 1 198 ? -20.749 6.133 12.408 1.00 92.12 198 SER A CA 1
ATOM 1555 C C . SER A 1 198 ? -21.310 5.112 11.408 1.00 92.12 198 SER A C 1
ATOM 1557 O O . SER A 1 198 ? -22.482 5.182 11.041 1.00 92.12 198 SER A O 1
ATOM 1559 N N . GLY A 1 199 ? -20.502 4.118 11.025 1.00 92.19 199 GLY A N 1
ATOM 1560 C CA . GLY A 1 199 ? -20.864 3.049 10.103 1.00 92.19 199 GLY A CA 1
ATOM 1561 C C . GLY A 1 199 ? -20.490 3.324 8.648 1.00 92.19 199 GLY A C 1
ATOM 1562 O O . GLY A 1 199 ? -20.810 2.488 7.799 1.00 92.19 199 GLY A O 1
ATOM 1563 N N . VAL A 1 200 ? -19.806 4.436 8.353 1.00 94.50 200 VAL A N 1
ATOM 1564 C CA . VAL A 1 200 ? -19.319 4.742 7.001 1.00 94.50 200 VAL A CA 1
ATOM 1565 C C . VAL A 1 200 ? -18.227 3.747 6.628 1.00 94.50 200 VAL A C 1
ATOM 1567 O O . VAL A 1 200 ? -17.312 3.475 7.409 1.00 94.50 200 VAL A O 1
ATOM 1570 N N . GLU A 1 201 ? -18.354 3.171 5.434 1.00 94.62 201 GLU A N 1
ATOM 1571 C CA . GLU A 1 201 ? -17.400 2.216 4.879 1.00 94.62 201 GLU A CA 1
ATOM 1572 C C . GLU A 1 201 ? -16.352 2.933 4.032 1.00 94.62 201 GLU A C 1
ATOM 1574 O O . GLU A 1 201 ? -16.678 3.612 3.059 1.00 94.62 201 GLU A O 1
ATOM 1579 N N . TYR A 1 202 ? -15.089 2.692 4.357 1.00 94.56 202 TYR A N 1
ATOM 1580 C CA . TYR A 1 202 ? -13.938 3.108 3.577 1.00 94.56 202 TYR A CA 1
ATOM 1581 C C . TYR A 1 202 ? -13.283 1.876 2.961 1.00 94.56 202 TYR A C 1
ATOM 1583 O O . TYR A 1 202 ? -13.181 0.825 3.600 1.00 94.56 202 TYR A O 1
ATOM 1591 N N . VAL A 1 203 ? -12.855 1.998 1.712 1.00 94.06 203 VAL A N 1
ATOM 1592 C CA . VAL A 1 203 ? -12.286 0.916 0.917 1.00 94.06 203 VAL A CA 1
ATOM 1593 C C . VAL A 1 203 ? -10.944 1.365 0.364 1.00 94.06 203 VAL A C 1
ATOM 1595 O O . VAL A 1 203 ? -10.805 2.481 -0.127 1.00 94.06 203 VAL A O 1
ATOM 1598 N N . ASP A 1 204 ? -9.972 0.473 0.441 1.00 92.06 204 ASP A N 1
ATOM 1599 C CA . ASP A 1 204 ? -8.706 0.556 -0.274 1.00 92.06 20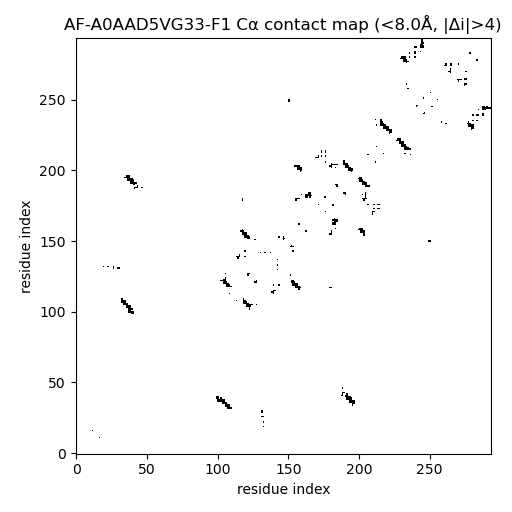4 ASP A CA 1
ATOM 1600 C C . ASP A 1 204 ? -8.564 -0.739 -1.056 1.00 92.06 204 ASP A C 1
ATOM 1602 O O . ASP A 1 204 ? -8.726 -1.824 -0.488 1.00 92.06 204 ASP A O 1
ATOM 1606 N N . ASP A 1 205 ? -8.382 -0.651 -2.367 1.00 87.50 205 ASP A N 1
ATOM 1607 C CA . ASP A 1 205 ? -8.152 -1.849 -3.151 1.00 87.50 205 ASP A CA 1
ATOM 1608 C C . ASP A 1 205 ? -6.685 -2.261 -3.039 1.00 87.50 205 ASP A C 1
ATOM 1610 O O . ASP A 1 205 ? -5.749 -1.470 -2.973 1.00 87.50 205 ASP A O 1
ATOM 1614 N N . ASN A 1 206 ? -6.467 -3.565 -2.961 1.00 83.31 206 ASN A N 1
ATOM 1615 C CA . ASN A 1 206 ? -5.121 -4.084 -3.044 1.00 83.31 206 ASN A CA 1
ATOM 1616 C C . ASN A 1 206 ? -4.633 -3.873 -4.472 1.00 83.31 206 ASN A C 1
ATOM 1618 O O . ASN A 1 206 ? -5.356 -4.202 -5.416 1.00 83.31 206 ASN A O 1
ATOM 1622 N N . LEU A 1 207 ? -3.378 -3.438 -4.615 1.00 81.94 207 LEU A N 1
ATOM 1623 C CA . LEU A 1 207 ? -2.714 -3.381 -5.913 1.00 81.94 207 LEU A CA 1
ATOM 1624 C C . LEU A 1 207 ? -2.938 -4.696 -6.657 1.00 81.94 207 LEU A C 1
ATOM 1626 O O . LEU A 1 207 ? -2.512 -5.777 -6.227 1.00 81.94 207 LEU A O 1
ATOM 1630 N N . THR A 1 208 ? -3.606 -4.607 -7.799 1.00 82.94 208 THR A N 1
ATOM 1631 C CA . THR A 1 208 ? -3.772 -5.748 -8.682 1.00 82.94 208 THR A CA 1
ATOM 1632 C C . THR A 1 208 ? -2.404 -6.213 -9.155 1.00 82.94 208 THR A C 1
ATOM 1634 O O . THR A 1 208 ? -1.421 -5.470 -9.197 1.00 82.94 208 THR A O 1
ATOM 1637 N N . ARG A 1 209 ? -2.322 -7.466 -9.608 1.00 83.31 209 ARG A N 1
ATOM 1638 C CA . ARG A 1 209 ? -1.082 -7.979 -10.201 1.00 83.31 209 ARG A CA 1
ATOM 1639 C C . ARG A 1 209 ? -0.580 -7.095 -11.353 1.00 83.31 209 ARG A C 1
ATOM 1641 O O . ARG A 1 209 ? 0.628 -6.994 -11.539 1.00 83.31 209 ARG A O 1
ATOM 1648 N N . VAL A 1 210 ? -1.485 -6.498 -12.130 1.00 84.88 210 VAL A N 1
ATOM 1649 C CA . VAL A 1 210 ? -1.128 -5.640 -13.268 1.00 84.88 210 VAL A CA 1
ATOM 1650 C C . VAL A 1 210 ? -0.556 -4.312 -12.782 1.00 84.88 210 VAL A C 1
ATOM 1652 O O . VAL A 1 210 ? 0.519 -3.934 -13.237 1.00 84.88 210 VAL A O 1
ATOM 1655 N N . GLU A 1 211 ? -1.206 -3.644 -11.830 1.00 84.81 211 GLU A N 1
ATOM 1656 C CA . GLU A 1 211 ? -0.675 -2.418 -11.214 1.00 84.81 211 GLU A CA 1
ATOM 1657 C C . GLU A 1 211 ? 0.676 -2.675 -10.572 1.00 84.81 211 GLU A C 1
ATOM 1659 O O . GLU A 1 211 ? 1.627 -1.937 -10.802 1.00 84.81 211 GLU A O 1
ATOM 1664 N N . PHE A 1 212 ? 0.800 -3.788 -9.855 1.00 86.12 212 PHE A N 1
ATOM 1665 C CA . PHE A 1 212 ? 2.053 -4.182 -9.247 1.00 86.12 212 PHE A CA 1
ATOM 1666 C C . PHE A 1 212 ? 3.165 -4.397 -10.292 1.00 86.12 212 PHE A C 1
ATOM 1668 O O . PHE A 1 212 ? 4.305 -3.959 -10.111 1.00 86.12 212 PHE A O 1
ATOM 1675 N N . GLU A 1 213 ? 2.848 -5.057 -11.412 1.00 87.88 213 GLU A N 1
ATOM 1676 C CA . GLU A 1 213 ? 3.768 -5.224 -12.541 1.00 87.88 213 GLU A CA 1
ATOM 1677 C C . GLU A 1 213 ? 4.171 -3.865 -13.147 1.00 87.88 213 GLU A C 1
ATOM 1679 O O . GLU A 1 213 ? 5.353 -3.638 -13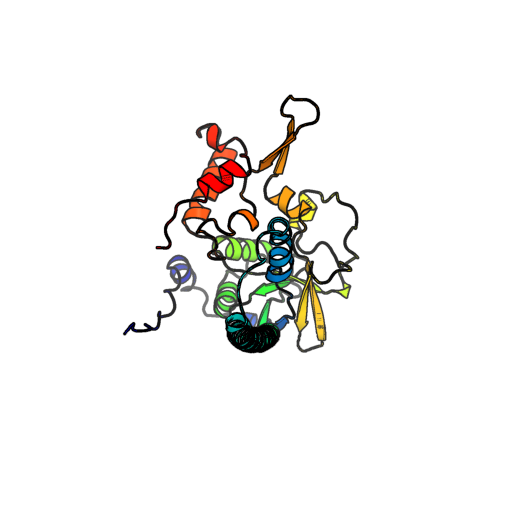.404 1.00 87.88 213 GLU A O 1
ATOM 1684 N N . ILE A 1 214 ? 3.231 -2.933 -13.305 1.00 85.31 214 ILE A N 1
ATOM 1685 C CA . ILE A 1 214 ? 3.499 -1.576 -13.799 1.00 85.31 214 ILE A CA 1
ATOM 1686 C C . ILE A 1 214 ? 4.418 -0.811 -12.838 1.00 85.31 214 ILE A C 1
ATOM 1688 O O . ILE A 1 214 ? 5.451 -0.298 -13.267 1.00 85.31 214 ILE A O 1
ATOM 1692 N N . LEU A 1 215 ? 4.088 -0.788 -11.544 1.00 85.56 215 LEU A N 1
ATOM 1693 C CA . LEU A 1 215 ? 4.849 -0.093 -10.498 1.00 85.56 215 LEU A CA 1
ATOM 1694 C C . LEU A 1 215 ? 6.262 -0.668 -10.336 1.00 85.56 215 LEU A C 1
ATOM 1696 O O . LEU A 1 215 ? 7.218 0.065 -10.096 1.00 85.56 215 LEU A O 1
ATOM 1700 N N . SER A 1 216 ? 6.424 -1.974 -10.551 1.00 87.12 216 SER A N 1
ATOM 1701 C CA . SER A 1 216 ? 7.737 -2.638 -10.538 1.00 87.12 216 SER A CA 1
ATOM 1702 C C . SER A 1 216 ? 8.549 -2.432 -11.822 1.00 87.12 216 SER A C 1
ATOM 1704 O O . SER A 1 216 ? 9.655 -2.973 -11.956 1.00 87.12 216 SER A O 1
ATOM 1706 N N . GLY A 1 217 ? 8.004 -1.694 -12.794 1.00 89.06 217 GLY A N 1
ATOM 1707 C CA . GLY A 1 217 ? 8.635 -1.453 -14.085 1.00 89.06 217 GLY A CA 1
ATOM 1708 C C . GLY A 1 217 ? 8.831 -2.743 -14.882 1.00 89.06 217 GLY A C 1
ATOM 1709 O O . GLY A 1 217 ? 9.915 -2.991 -15.417 1.00 89.06 217 GLY A O 1
ATOM 1710 N N . VAL A 1 218 ? 7.819 -3.611 -14.897 1.00 91.62 218 VAL A N 1
ATOM 1711 C CA . VAL A 1 218 ? 7.856 -4.885 -15.618 1.00 91.62 218 VAL A CA 1
ATOM 1712 C C . VAL A 1 218 ? 7.703 -4.675 -17.111 1.00 91.62 218 VAL A C 1
ATOM 1714 O O . VAL A 1 218 ? 6.847 -3.931 -17.575 1.00 91.62 218 VAL A O 1
ATOM 1717 N N . TYR A 1 219 ? 8.482 -5.426 -17.877 1.00 91.75 219 TYR A N 1
ATOM 1718 C CA . TYR A 1 219 ? 8.309 -5.544 -19.318 1.00 91.75 219 TYR A CA 1
ATOM 1719 C C . TYR A 1 219 ? 8.759 -6.929 -19.784 1.00 91.75 219 TYR A C 1
ATOM 1721 O O . TYR A 1 219 ? 9.487 -7.666 -19.105 1.00 91.75 219 TYR A O 1
ATOM 1729 N N . PHE A 1 220 ? 8.276 -7.294 -20.965 1.00 91.94 220 PHE A N 1
ATOM 1730 C CA . PHE A 1 220 ? 8.525 -8.582 -21.589 1.00 91.94 220 PHE A CA 1
ATOM 1731 C C . PHE A 1 220 ? 9.554 -8.404 -22.698 1.00 91.94 220 PHE A C 1
ATOM 1733 O O . PHE A 1 220 ? 9.366 -7.606 -23.613 1.00 91.94 220 PHE A O 1
ATOM 1740 N N . VAL A 1 221 ? 10.653 -9.150 -22.615 1.00 93.94 221 VAL A N 1
ATOM 1741 C CA . VAL A 1 221 ? 11.717 -9.128 -23.622 1.00 93.94 221 VAL A CA 1
ATOM 1742 C C . VAL A 1 221 ? 11.636 -10.392 -24.453 1.00 93.94 221 VAL A C 1
ATOM 1744 O O . VAL A 1 221 ? 11.795 -11.490 -23.918 1.00 93.94 221 VAL A O 1
ATOM 1747 N N . ALA A 1 222 ? 11.419 -10.247 -25.759 1.00 94.88 222 ALA A N 1
ATOM 1748 C CA . ALA A 1 222 ? 11.494 -11.368 -26.686 1.00 94.88 222 ALA A CA 1
ATOM 1749 C C . ALA A 1 222 ? 12.897 -11.993 -26.638 1.00 94.88 222 ALA A C 1
ATOM 1751 O O . ALA A 1 222 ? 13.908 -11.296 -26.707 1.00 94.88 222 ALA A O 1
ATOM 1752 N N . THR A 1 223 ? 12.970 -13.317 -26.517 1.00 94.50 223 THR A N 1
ATOM 1753 C CA . THR A 1 223 ? 14.258 -14.026 -26.400 1.00 94.50 223 THR A CA 1
ATOM 1754 C C . THR A 1 223 ? 14.933 -14.287 -27.745 1.00 94.50 223 THR A C 1
ATOM 1756 O O . THR A 1 223 ? 16.050 -14.799 -27.784 1.00 94.50 223 THR A O 1
ATOM 1759 N N . GLY A 1 224 ? 14.238 -14.005 -28.851 1.00 93.88 224 GLY A N 1
ATOM 1760 C CA . GLY A 1 224 ? 14.641 -14.413 -30.197 1.00 93.88 224 GLY A CA 1
ATOM 1761 C C . GLY A 1 224 ? 14.440 -15.908 -30.483 1.00 93.88 224 GLY A C 1
ATOM 1762 O O . GLY A 1 224 ? 14.751 -16.356 -31.583 1.00 93.88 224 GLY A O 1
ATOM 1763 N N . LYS A 1 225 ? 13.912 -16.693 -29.529 1.00 94.00 225 LYS A N 1
ATOM 1764 C CA . LYS A 1 225 ? 13.596 -18.122 -29.691 1.00 94.00 225 LYS A CA 1
ATOM 1765 C C . LYS A 1 225 ? 12.084 -18.334 -29.790 1.00 94.00 225 LYS A C 1
ATOM 1767 O O . LYS A 1 225 ? 11.427 -18.701 -28.817 1.00 94.00 225 LYS A O 1
ATOM 1772 N N . GLY A 1 226 ? 11.534 -18.097 -30.979 1.00 93.75 226 GLY A N 1
ATOM 1773 C CA . GLY A 1 226 ? 10.094 -18.214 -31.234 1.00 93.75 226 GLY A CA 1
ATOM 1774 C C . GLY A 1 226 ? 9.278 -17.199 -30.428 1.00 93.75 226 GLY A C 1
ATOM 1775 O O . GLY A 1 226 ? 9.701 -16.059 -30.257 1.00 93.75 226 GLY A O 1
ATOM 1776 N N . GLU A 1 227 ? 8.129 -17.627 -29.902 1.00 94.19 227 GLU A N 1
ATOM 1777 C CA . GLU A 1 227 ? 7.208 -16.792 -29.106 1.00 94.19 227 GLU A CA 1
ATOM 1778 C C . GLU A 1 227 ? 7.622 -16.647 -27.629 1.00 94.19 227 GLU A C 1
ATOM 1780 O O . GLU A 1 227 ? 6.871 -16.135 -26.800 1.00 94.19 227 GLU A O 1
ATOM 1785 N N . GLN A 1 228 ? 8.821 -17.103 -27.260 1.00 95.62 228 GLN A N 1
ATOM 1786 C CA . GLN A 1 228 ? 9.282 -17.024 -25.879 1.00 95.62 228 GLN A CA 1
ATOM 1787 C C . GLN A 1 228 ? 9.670 -15.590 -25.510 1.00 95.62 228 GLN A C 1
ATOM 1789 O O . GLN A 1 228 ? 10.588 -15.005 -26.097 1.00 95.62 228 GLN A O 1
ATOM 1794 N N . ALA A 1 229 ? 9.040 -15.069 -24.459 1.00 95.12 229 ALA A N 1
ATOM 1795 C CA . ALA A 1 229 ? 9.410 -13.820 -23.811 1.00 95.12 229 ALA A CA 1
ATOM 1796 C C . ALA A 1 229 ? 9.898 -14.072 -22.380 1.00 95.12 229 ALA A C 1
ATOM 1798 O O . ALA A 1 229 ? 9.396 -14.943 -21.671 1.00 95.12 229 ALA A O 1
ATOM 1799 N N . VAL A 1 230 ? 10.876 -13.282 -21.945 1.00 95.25 230 VAL A N 1
ATOM 1800 C CA . VAL A 1 230 ? 11.374 -13.273 -20.569 1.00 95.25 230 VAL A CA 1
ATOM 1801 C C . VAL A 1 230 ? 10.827 -12.046 -19.862 1.00 95.25 230 VAL A C 1
ATOM 1803 O O . VAL A 1 230 ? 10.973 -10.920 -20.338 1.00 95.25 230 VAL A O 1
ATOM 1806 N N . LYS A 1 231 ? 10.220 -12.277 -18.699 1.00 94.56 231 LYS A N 1
ATOM 1807 C CA . LYS A 1 231 ? 9.755 -11.224 -17.800 1.00 94.56 231 LYS A CA 1
ATOM 1808 C C . LYS A 1 231 ? 10.951 -10.611 -17.069 1.00 94.56 231 LYS A C 1
ATOM 1810 O O . LYS A 1 231 ? 11.706 -11.334 -16.410 1.00 94.56 231 LYS A O 1
ATOM 1815 N N . LYS A 1 232 ? 11.118 -9.295 -17.181 1.00 94.62 232 LYS A N 1
ATOM 1816 C CA . LYS A 1 232 ? 12.137 -8.523 -16.458 1.00 94.62 232 LYS A CA 1
ATOM 1817 C C . LYS A 1 232 ? 11.489 -7.371 -15.699 1.00 94.62 232 LYS A C 1
ATOM 1819 O O . LYS A 1 232 ? 10.424 -6.910 -16.099 1.00 94.62 232 LYS A O 1
ATOM 1824 N N . SER A 1 233 ? 12.124 -6.924 -14.619 1.00 93.69 233 SER A N 1
ATOM 1825 C CA . SER A 1 233 ? 11.646 -5.809 -13.796 1.00 93.69 233 SER A CA 1
ATOM 1826 C C . SER A 1 233 ? 12.797 -4.972 -13.247 1.00 93.69 233 SER A C 1
ATOM 1828 O O . SER A 1 233 ? 13.914 -5.469 -13.062 1.00 93.69 233 SER A O 1
ATOM 1830 N N . TRP A 1 234 ? 12.510 -3.695 -13.003 1.00 89.81 234 TRP A N 1
ATOM 1831 C CA . TRP A 1 234 ? 13.429 -2.752 -12.362 1.00 89.81 234 TRP A CA 1
ATOM 1832 C C . TRP A 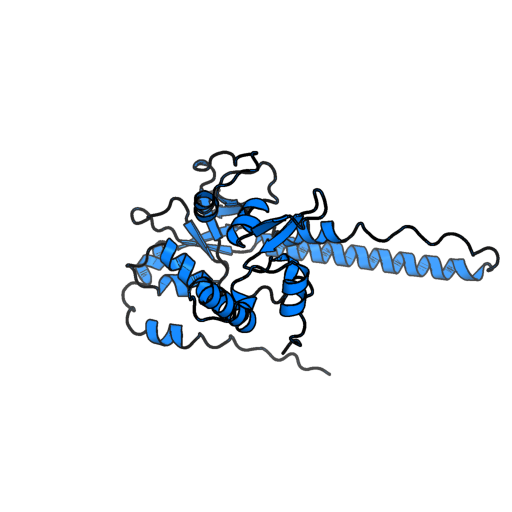1 234 ? 13.470 -2.893 -10.847 1.00 89.81 234 TRP A C 1
ATOM 1834 O O . TRP A 1 234 ? 14.467 -2.521 -10.230 1.00 89.81 234 TRP A O 1
ATOM 1844 N N . TYR A 1 235 ? 12.412 -3.467 -10.277 1.00 88.94 235 TYR A N 1
ATOM 1845 C CA . TYR A 1 235 ? 12.257 -3.682 -8.847 1.00 88.94 235 TYR A CA 1
ATOM 1846 C C . TYR A 1 235 ? 11.782 -5.115 -8.556 1.00 88.94 235 TYR A C 1
ATOM 1848 O O . TYR A 1 235 ? 11.159 -5.746 -9.425 1.00 88.94 235 TYR A O 1
ATOM 1856 N N . PRO A 1 236 ? 12.116 -5.671 -7.376 1.00 88.38 236 PRO A N 1
ATOM 1857 C CA . PRO A 1 236 ? 11.670 -7.001 -6.978 1.00 88.38 236 PRO A CA 1
ATOM 1858 C C . PRO A 1 236 ? 10.164 -7.019 -6.693 1.00 88.38 236 PRO A C 1
ATOM 1860 O O . PRO A 1 236 ? 9.573 -6.011 -6.316 1.00 88.38 236 PRO A O 1
ATOM 1863 N N . PHE A 1 237 ? 9.547 -8.191 -6.837 1.00 85.25 237 PHE A N 1
ATOM 1864 C CA . PHE A 1 237 ? 8.140 -8.395 -6.484 1.00 85.25 237 PHE A CA 1
ATOM 1865 C C . PHE A 1 237 ? 7.994 -8.808 -5.004 1.00 85.25 237 PHE A C 1
ATOM 1867 O O . PHE A 1 237 ? 8.895 -9.473 -4.501 1.00 85.25 237 PHE A O 1
ATOM 1874 N N . PRO A 1 238 ? 6.866 -8.516 -4.323 1.00 81.19 238 PRO A N 1
ATOM 1875 C CA . PRO A 1 238 ? 6.600 -8.848 -2.927 1.00 81.19 238 PRO A CA 1
ATOM 1876 C C . PRO A 1 238 ? 6.829 -10.325 -2.636 1.00 81.19 238 PRO A C 1
ATOM 1878 O O . PRO A 1 238 ? 7.617 -10.670 -1.764 1.00 81.19 238 PRO A O 1
ATOM 1881 N N . TRP A 1 239 ? 6.280 -11.198 -3.479 1.00 83.44 239 TRP A N 1
ATOM 1882 C CA . TRP A 1 239 ? 6.454 -12.646 -3.359 1.00 83.44 239 TRP A CA 1
ATOM 1883 C C . TRP A 1 239 ? 7.907 -13.123 -3.543 1.00 83.44 239 TRP A C 1
ATOM 1885 O O . TRP A 1 239 ? 8.212 -14.286 -3.303 1.00 83.44 239 TRP A O 1
ATOM 1895 N N . MET A 1 240 ? 8.837 -12.276 -4.006 1.00 86.69 240 MET A N 1
ATOM 1896 C CA . MET A 1 240 ? 10.267 -12.620 -4.040 1.00 86.69 240 MET A CA 1
ATOM 1897 C C . MET A 1 240 ? 10.954 -12.451 -2.691 1.00 86.69 240 MET A C 1
ATOM 1899 O O . MET A 1 240 ? 12.026 -13.026 -2.504 1.00 86.69 240 MET A O 1
ATOM 1903 N N . PHE A 1 241 ? 10.379 -11.647 -1.798 1.00 81.62 241 PHE A N 1
ATOM 1904 C CA . PHE A 1 241 ? 10.850 -11.524 -0.424 1.00 81.62 241 PHE A CA 1
ATOM 1905 C C . PHE A 1 241 ? 10.440 -12.742 0.400 1.00 81.62 241 PHE A C 1
ATOM 1907 O O . PHE A 1 241 ? 11.187 -13.158 1.281 1.00 81.62 241 PHE A O 1
ATOM 1914 N N . GLU A 1 242 ? 9.328 -13.392 0.045 1.00 81.81 242 GLU A N 1
ATOM 1915 C CA . GLU A 1 242 ? 8.944 -14.668 0.640 1.00 81.81 242 GLU A CA 1
ATOM 1916 C C . GLU A 1 242 ? 10.085 -15.685 0.488 1.00 81.81 242 GLU A C 1
ATOM 1918 O O . GLU A 1 242 ? 10.509 -16.040 -0.616 1.00 81.81 242 GLU A O 1
ATOM 1923 N N . SER A 1 243 ? 10.574 -16.198 1.617 1.00 75.50 243 SER A N 1
ATOM 1924 C CA . SER A 1 243 ? 11.677 -17.173 1.678 1.00 75.50 243 SER A CA 1
ATOM 1925 C C . SER A 1 243 ? 13.060 -16.669 1.222 1.00 75.50 243 SER A C 1
ATOM 1927 O O . SER A 1 243 ? 13.951 -17.496 1.002 1.00 75.50 243 SER A O 1
ATOM 1929 N N . SER A 1 244 ? 13.285 -15.357 1.076 1.00 77.56 244 SER A N 1
ATOM 1930 C CA . SER A 1 244 ? 14.623 -14.826 0.752 1.00 77.56 244 SER A CA 1
ATOM 1931 C C . SER A 1 244 ? 15.536 -14.648 1.974 1.00 77.56 244 SER A C 1
ATOM 1933 O O . SER A 1 244 ? 16.748 -14.528 1.804 1.00 77.56 244 SER A O 1
ATOM 1935 N N . GLY A 1 245 ? 14.970 -14.668 3.187 1.00 73.75 245 GLY A N 1
ATOM 1936 C CA . GLY A 1 245 ? 15.626 -14.198 4.418 1.00 73.75 245 GLY A CA 1
ATOM 1937 C C . GLY A 1 245 ? 15.370 -12.709 4.694 1.00 73.75 245 GLY A C 1
ATOM 1938 O O . GLY A 1 245 ? 15.516 -12.257 5.817 1.00 73.75 245 GLY A O 1
ATOM 1939 N N . GLU A 1 246 ? 14.873 -11.964 3.701 1.00 71.06 246 GLU A N 1
ATOM 1940 C CA . GLU A 1 246 ? 14.430 -10.565 3.829 1.00 71.06 246 GLU A CA 1
ATOM 1941 C C . GLU A 1 246 ? 12.897 -10.466 3.969 1.00 71.06 246 GLU A C 1
ATOM 1943 O O . GLU A 1 246 ? 12.303 -9.407 3.766 1.00 71.06 246 GLU A O 1
ATOM 1948 N N . ASP A 1 247 ? 12.232 -11.565 4.340 1.00 66.69 247 ASP A N 1
ATOM 1949 C CA . ASP A 1 247 ? 10.785 -11.630 4.610 1.00 66.69 247 ASP A CA 1
ATOM 1950 C C . ASP A 1 247 ? 10.433 -11.010 5.973 1.00 66.69 247 ASP A C 1
ATOM 1952 O O . ASP A 1 247 ? 9.633 -11.522 6.756 1.00 66.69 247 ASP A O 1
ATOM 1956 N N . ILE A 1 248 ? 11.084 -9.899 6.320 1.00 59.22 248 ILE A N 1
ATOM 1957 C CA . ILE A 1 248 ? 10.882 -9.239 7.612 1.00 59.22 248 ILE A CA 1
ATOM 1958 C C . ILE A 1 248 ? 9.639 -8.352 7.585 1.00 59.22 248 ILE A C 1
ATOM 1960 O O . ILE A 1 248 ? 9.384 -7.599 8.529 1.00 59.22 248 ILE A O 1
ATOM 1964 N N . MET A 1 249 ? 8.849 -8.410 6.501 1.00 56.50 249 MET A N 1
ATOM 1965 C CA . MET A 1 249 ? 7.654 -7.590 6.322 1.00 56.50 249 MET A CA 1
ATOM 1966 C C . MET A 1 249 ? 7.945 -6.074 6.440 1.00 56.50 249 MET A C 1
ATOM 1968 O O . MET A 1 249 ? 7.032 -5.256 6.600 1.00 56.50 249 MET A O 1
ATOM 1972 N N . ARG A 1 250 ? 9.220 -5.690 6.372 1.00 60.03 250 ARG A N 1
ATOM 1973 C CA . ARG A 1 250 ? 9.746 -4.347 6.590 1.00 60.03 250 ARG A CA 1
ATOM 1974 C C . ARG A 1 250 ? 10.726 -4.044 5.476 1.00 60.03 250 ARG A C 1
ATOM 1976 O O . ARG A 1 250 ? 11.524 -4.897 5.105 1.00 60.03 250 ARG A O 1
ATOM 1983 N N . TRP A 1 251 ? 10.670 -2.813 4.990 1.00 69.50 251 TRP A N 1
ATOM 1984 C CA . TRP A 1 251 ? 11.733 -2.253 4.176 1.00 69.50 251 TRP A CA 1
ATOM 1985 C C . TRP A 1 251 ? 13.008 -2.209 5.028 1.00 69.50 251 TRP A C 1
ATOM 1987 O O . TRP A 1 251 ? 13.044 -1.534 6.057 1.00 69.50 251 TRP A O 1
ATOM 1997 N N . THR A 1 252 ? 14.014 -3.002 4.667 1.00 76.62 252 THR A N 1
ATOM 1998 C CA . THR A 1 252 ? 15.307 -3.053 5.360 1.00 76.62 252 THR A CA 1
ATOM 1999 C C . THR A 1 252 ? 16.268 -2.035 4.756 1.00 76.62 252 THR A C 1
ATOM 2001 O O . THR A 1 252 ? 16.154 -1.686 3.579 1.00 76.62 252 THR A O 1
ATOM 2004 N N . GLU A 1 253 ? 17.266 -1.589 5.524 1.00 76.94 253 GLU A N 1
ATOM 2005 C CA . GLU A 1 253 ? 18.343 -0.729 5.005 1.00 76.94 253 GLU A CA 1
ATOM 2006 C C . GLU A 1 253 ? 19.042 -1.375 3.795 1.00 76.94 253 GLU A C 1
ATOM 2008 O O . GLU A 1 253 ? 19.446 -0.693 2.852 1.00 76.94 253 GLU A O 1
ATOM 2013 N N . HIS A 1 254 ? 19.126 -2.709 3.775 1.00 82.06 254 HIS A N 1
ATOM 2014 C CA . HIS A 1 254 ? 19.640 -3.442 2.629 1.00 82.06 254 HIS A CA 1
ATOM 2015 C C . HIS A 1 254 ? 18.760 -3.256 1.384 1.00 82.06 254 HIS A C 1
ATOM 2017 O O . HIS A 1 254 ? 19.270 -2.872 0.323 1.00 82.06 254 HIS A O 1
ATOM 2023 N N . THR A 1 255 ? 17.446 -3.480 1.508 1.00 79.19 255 THR A N 1
ATOM 2024 C CA . THR A 1 255 ? 16.495 -3.270 0.404 1.00 79.19 255 THR A CA 1
ATOM 2025 C C . THR A 1 255 ? 16.456 -1.816 -0.058 1.00 79.19 255 THR A C 1
ATOM 2027 O O . THR A 1 255 ? 16.466 -1.570 -1.266 1.00 79.19 255 THR A O 1
ATOM 2030 N N . ASP A 1 256 ? 16.553 -0.858 0.867 1.00 81.25 256 ASP A N 1
ATOM 2031 C CA . ASP A 1 256 ? 16.669 0.565 0.554 1.00 81.25 256 ASP A CA 1
ATOM 2032 C C . ASP A 1 256 ? 17.959 0.876 -0.216 1.00 81.25 256 ASP A C 1
ATOM 2034 O O . ASP A 1 256 ? 17.962 1.576 -1.230 1.00 81.25 256 ASP A O 1
ATOM 2038 N N . GLY A 1 257 ? 19.077 0.284 0.205 1.00 83.81 257 GLY A N 1
ATOM 2039 C CA . GLY A 1 257 ? 20.357 0.390 -0.480 1.00 83.81 257 GLY A CA 1
ATOM 2040 C C . GLY A 1 257 ? 20.316 -0.185 -1.899 1.00 83.81 257 GLY A C 1
ATOM 2041 O O . GLY A 1 257 ? 20.895 0.406 -2.816 1.00 83.81 257 GLY A O 1
ATOM 2042 N N . LEU A 1 258 ? 19.635 -1.316 -2.110 1.00 82.94 258 LEU A N 1
ATOM 2043 C CA . LEU A 1 258 ? 19.411 -1.889 -3.441 1.00 82.94 258 LEU A CA 1
ATOM 2044 C C . LEU A 1 258 ? 18.531 -0.981 -4.302 1.00 82.94 258 LEU A C 1
ATOM 2046 O O . LEU A 1 258 ? 18.899 -0.697 -5.447 1.00 82.94 258 LEU A O 1
ATOM 2050 N N . TRP A 1 259 ? 17.422 -0.494 -3.745 1.00 83.25 259 TRP A N 1
ATOM 2051 C CA . TRP A 1 259 ? 16.515 0.436 -4.408 1.00 83.25 259 TRP A CA 1
ATOM 2052 C C . TRP A 1 259 ? 17.251 1.692 -4.861 1.00 83.25 259 TRP A C 1
ATOM 2054 O O . TRP A 1 259 ? 17.262 2.016 -6.047 1.00 83.25 259 TRP A O 1
ATOM 2064 N N . ASN A 1 260 ? 17.960 2.349 -3.946 1.00 81.69 260 ASN A N 1
ATOM 2065 C CA . ASN A 1 260 ? 18.710 3.568 -4.220 1.00 81.69 260 ASN A CA 1
ATOM 2066 C C . ASN A 1 260 ? 19.823 3.354 -5.252 1.00 81.69 260 ASN A C 1
ATOM 2068 O O . ASN A 1 260 ? 20.076 4.238 -6.074 1.00 81.69 260 ASN A O 1
ATOM 2072 N N . LYS A 1 261 ? 20.490 2.192 -5.246 1.00 84.12 261 LYS A N 1
ATOM 2073 C CA . LYS A 1 261 ? 21.486 1.839 -6.271 1.00 84.12 261 LYS A CA 1
ATOM 2074 C C . LYS A 1 261 ? 20.846 1.707 -7.652 1.00 84.12 261 LYS A C 1
ATOM 2076 O O . LYS A 1 261 ? 21.369 2.289 -8.598 1.00 84.12 261 LYS A O 1
ATOM 2081 N N . HIS A 1 262 ? 19.728 0.989 -7.767 1.00 83.12 262 HIS A N 1
ATOM 2082 C CA . HIS A 1 262 ? 19.011 0.834 -9.035 1.00 83.12 262 HIS A CA 1
ATOM 2083 C C . HIS A 1 262 ? 18.417 2.159 -9.521 1.00 83.12 262 HIS A C 1
ATOM 2085 O O . HIS A 1 262 ? 18.632 2.537 -10.667 1.00 83.12 262 HIS A O 1
ATOM 2091 N N . PHE A 1 263 ? 17.769 2.920 -8.640 1.00 83.12 263 PHE A N 1
ATOM 2092 C CA . PHE A 1 263 ? 17.208 4.232 -8.958 1.00 83.12 263 PHE A CA 1
ATOM 2093 C C . PHE A 1 263 ? 18.277 5.203 -9.480 1.00 83.12 263 PHE A C 1
ATOM 2095 O O . PHE A 1 263 ? 18.104 5.821 -10.529 1.00 83.12 263 PHE A O 1
ATOM 2102 N N . LYS A 1 264 ? 19.438 5.283 -8.814 1.00 83.38 264 LYS A N 1
ATOM 2103 C CA . LYS A 1 264 ? 20.570 6.094 -9.296 1.00 83.38 264 LYS A CA 1
ATOM 2104 C C . LYS A 1 264 ? 21.114 5.595 -10.635 1.00 83.38 264 LYS A C 1
ATOM 2106 O O . LYS A 1 264 ? 21.470 6.424 -11.464 1.00 83.38 264 LYS A O 1
ATOM 2111 N N . ALA A 1 265 ? 21.169 4.279 -10.848 1.00 85.06 265 ALA A N 1
ATOM 2112 C CA . ALA A 1 265 ? 21.631 3.694 -12.106 1.00 85.06 265 ALA A CA 1
ATOM 2113 C C . ALA A 1 265 ? 20.683 3.962 -13.282 1.00 85.06 265 ALA A C 1
ATOM 2115 O O . ALA A 1 265 ? 21.143 4.126 -14.405 1.00 85.06 265 ALA A O 1
ATOM 2116 N N . ILE A 1 266 ? 19.373 4.029 -13.030 1.00 82.81 266 ILE A N 1
ATOM 2117 C CA . ILE A 1 266 ? 18.365 4.392 -14.034 1.00 82.81 266 ILE A CA 1
ATOM 2118 C C . ILE A 1 266 ? 18.526 5.857 -14.450 1.00 82.81 266 ILE A C 1
ATOM 2120 O O . ILE A 1 266 ? 18.468 6.172 -15.637 1.00 82.81 266 ILE A O 1
ATOM 2124 N N . LEU A 1 267 ? 18.718 6.748 -13.471 1.00 83.06 267 LEU A N 1
ATOM 2125 C CA . LEU A 1 267 ? 18.728 8.195 -13.694 1.00 83.06 267 LEU A CA 1
ATOM 2126 C C . LEU A 1 267 ? 20.057 8.753 -14.205 1.00 83.06 267 LEU A C 1
ATOM 2128 O O . LEU A 1 267 ? 20.068 9.853 -14.755 1.00 83.06 267 LEU A O 1
ATOM 2132 N N . ARG A 1 268 ? 21.177 8.058 -13.988 1.00 82.56 268 ARG A N 1
ATOM 2133 C CA . ARG A 1 268 ? 22.503 8.556 -14.363 1.00 82.56 268 ARG A CA 1
ATOM 2134 C C . ARG A 1 268 ? 23.140 7.704 -15.453 1.00 82.56 268 ARG A C 1
ATOM 2136 O O . ARG A 1 268 ? 23.207 6.484 -15.342 1.00 82.56 268 ARG A O 1
ATOM 2143 N N . ASP A 1 269 ? 23.694 8.368 -16.464 1.00 70.94 269 ASP A N 1
ATOM 2144 C CA . ASP A 1 269 ? 24.432 7.715 -17.554 1.00 70.94 269 ASP A CA 1
ATOM 2145 C C . ASP A 1 269 ? 25.829 7.206 -17.140 1.00 70.94 269 ASP A C 1
ATOM 2147 O O . ASP A 1 269 ? 26.458 6.476 -17.903 1.00 70.94 269 ASP A O 1
ATOM 2151 N N . ASP A 1 270 ? 26.322 7.563 -15.946 1.00 72.75 270 ASP A N 1
ATOM 2152 C CA . ASP A 1 270 ? 27.679 7.255 -15.467 1.00 72.75 270 ASP A CA 1
ATOM 2153 C C . ASP A 1 270 ? 27.791 5.956 -14.643 1.00 72.75 270 ASP A C 1
ATOM 2155 O O . ASP A 1 270 ? 28.885 5.582 -14.213 1.00 72.75 270 ASP A O 1
ATOM 2159 N N . VAL A 1 271 ? 26.682 5.241 -14.423 1.00 72.31 271 VAL A N 1
ATOM 2160 C CA . VAL A 1 271 ? 26.656 4.018 -13.606 1.00 72.31 271 VAL A CA 1
ATOM 2161 C C . VAL A 1 271 ? 26.857 2.765 -14.464 1.00 72.31 271 VAL A C 1
ATOM 2163 O O . VAL A 1 271 ? 26.442 2.685 -15.618 1.00 72.31 271 VAL A O 1
ATOM 2166 N N . HIS A 1 272 ? 27.487 1.746 -13.871 1.00 73.69 272 HIS A N 1
ATOM 2167 C CA . HIS A 1 272 ? 27.744 0.449 -14.496 1.00 73.69 272 HIS A CA 1
ATOM 2168 C C . HIS A 1 272 ? 26.469 -0.143 -15.136 1.00 73.69 272 HIS A C 1
ATOM 2170 O O . HIS A 1 272 ? 25.454 -0.3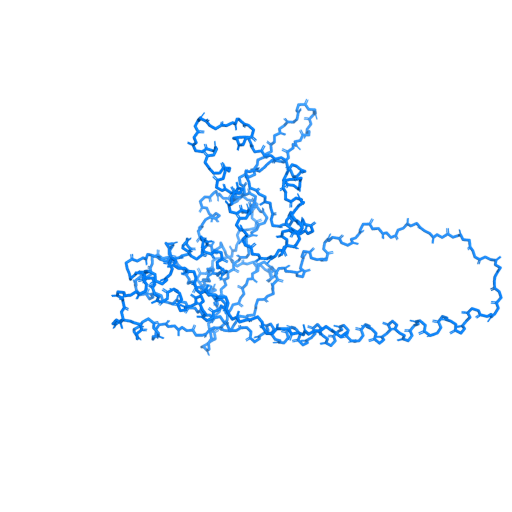38 -14.463 1.00 73.69 272 HIS A O 1
ATOM 2176 N N . GLN A 1 273 ? 26.549 -0.489 -16.427 1.00 73.69 273 GLN A N 1
ATOM 2177 C CA . GLN A 1 273 ? 25.414 -0.892 -17.276 1.00 73.69 273 GLN A CA 1
ATOM 2178 C C . GLN A 1 273 ? 24.561 -2.031 -16.686 1.00 73.69 273 GLN A C 1
ATOM 2180 O O . GLN A 1 273 ? 23.350 -2.072 -16.870 1.00 73.69 273 GLN A O 1
ATOM 2185 N N . SER A 1 274 ? 25.166 -2.917 -15.891 1.00 77.50 274 SER A N 1
ATOM 2186 C CA . SER A 1 274 ? 24.488 -4.047 -15.241 1.00 77.50 274 SER A CA 1
ATOM 2187 C C . SER A 1 274 ? 23.411 -3.671 -14.212 1.00 77.50 274 SER A C 1
ATOM 2189 O O . SER A 1 274 ? 22.638 -4.547 -13.826 1.00 77.50 274 SER A O 1
ATOM 2191 N N . LEU A 1 275 ? 23.357 -2.416 -13.751 1.00 76.69 275 LEU A N 1
ATOM 2192 C CA . LEU A 1 275 ? 22.299 -1.899 -12.867 1.00 76.69 275 LEU A CA 1
ATOM 2193 C C . LEU A 1 275 ? 21.259 -1.051 -13.613 1.00 76.69 275 LEU A C 1
ATOM 2195 O O . LEU A 1 275 ? 20.182 -0.804 -13.073 1.00 76.69 275 LEU A O 1
ATOM 2199 N N . ARG A 1 276 ? 21.588 -0.634 -14.842 1.00 83.69 276 ARG A N 1
ATOM 2200 C CA . ARG A 1 276 ? 20.722 0.118 -15.758 1.00 83.69 276 ARG A CA 1
ATOM 2201 C C . ARG A 1 276 ? 19.885 -0.800 -16.644 1.00 83.69 276 ARG A C 1
ATOM 2203 O O . ARG A 1 276 ? 19.049 -0.328 -17.389 1.00 83.69 276 ARG A O 1
ATOM 2210 N N . ASP A 1 277 ? 20.102 -2.104 -16.607 1.00 89.75 277 ASP A N 1
ATOM 2211 C CA . ASP A 1 277 ? 19.205 -3.024 -17.281 1.00 89.75 277 ASP A CA 1
ATOM 2212 C C . ASP A 1 277 ? 18.306 -3.697 -16.250 1.00 89.75 277 ASP A C 1
ATOM 2214 O O . ASP A 1 277 ? 18.787 -4.174 -15.215 1.00 89.75 277 ASP A O 1
ATOM 2218 N N . PRO A 1 278 ? 17.008 -3.806 -16.535 1.00 92.19 278 PRO A N 1
ATOM 2219 C CA . PRO A 1 278 ? 16.118 -4.589 -15.704 1.00 92.19 278 PRO A CA 1
ATOM 2220 C C . PRO A 1 278 ? 16.532 -6.048 -15.704 1.00 92.19 278 PRO A C 1
ATOM 2222 O O . PRO A 1 278 ? 17.072 -6.588 -16.681 1.00 92.19 278 PRO A O 1
ATOM 2225 N N . ILE A 1 279 ? 16.234 -6.718 -14.602 1.00 94.12 279 ILE A N 1
ATOM 2226 C CA . ILE A 1 279 ? 16.731 -8.064 -14.363 1.00 94.12 279 ILE A CA 1
ATOM 2227 C C . ILE A 1 279 ? 15.590 -9.067 -14.255 1.00 94.12 279 ILE A C 1
ATOM 2229 O O . ILE A 1 279 ? 14.420 -8.721 -14.104 1.00 94.12 279 ILE A O 1
ATOM 2233 N N . THR A 1 280 ? 15.938 -10.337 -14.442 1.00 95.00 280 THR A N 1
ATOM 2234 C CA . THR A 1 280 ? 14.986 -11.444 -14.387 1.00 95.00 280 THR A CA 1
ATOM 2235 C C . THR A 1 280 ? 14.626 -11.781 -12.947 1.00 95.00 280 THR A C 1
ATOM 2237 O O . THR A 1 280 ? 15.352 -11.446 -12.012 1.00 95.00 280 THR A O 1
ATOM 2240 N N . VAL A 1 281 ? 13.530 -12.523 -12.790 1.00 91.25 281 VAL A N 1
ATOM 2241 C CA . VAL A 1 281 ? 13.083 -13.081 -11.507 1.00 91.25 281 VAL A CA 1
ATOM 2242 C C . VAL A 1 281 ? 14.208 -13.798 -10.758 1.00 91.25 281 VAL A C 1
ATOM 2244 O O . VAL A 1 281 ? 14.404 -13.565 -9.569 1.00 91.25 281 VAL A O 1
ATOM 2247 N N . ASP A 1 282 ? 14.975 -14.634 -11.456 1.00 92.69 282 ASP A N 1
ATOM 2248 C CA . ASP A 1 282 ? 16.047 -15.413 -10.831 1.00 92.69 282 ASP A CA 1
ATOM 2249 C C . ASP A 1 282 ? 17.189 -14.519 -10.340 1.00 92.69 282 ASP A C 1
ATOM 2251 O O . ASP A 1 282 ? 17.675 -14.693 -9.228 1.00 92.69 282 ASP A O 1
ATOM 2255 N N . LYS A 1 283 ? 17.542 -13.476 -11.105 1.00 93.00 283 LYS A N 1
ATOM 2256 C CA . LYS A 1 283 ? 18.552 -12.497 -10.684 1.00 93.00 283 LYS A CA 1
ATOM 2257 C C . LYS A 1 283 ? 18.106 -11.681 -9.471 1.00 93.00 283 LYS A C 1
ATOM 2259 O O . LYS A 1 283 ? 18.950 -11.334 -8.649 1.00 93.00 283 LYS A O 1
ATOM 2264 N N . TRP A 1 284 ? 16.814 -11.361 -9.356 1.00 91.69 284 TRP A N 1
ATOM 2265 C CA . TRP A 1 284 ? 16.276 -10.740 -8.142 1.00 91.69 284 TRP A CA 1
ATOM 2266 C C . TRP A 1 284 ? 16.410 -11.670 -6.943 1.00 91.69 284 TRP A C 1
ATOM 2268 O O . TRP A 1 284 ? 16.942 -11.255 -5.920 1.00 91.69 284 TRP A O 1
ATOM 2278 N N . ARG A 1 285 ? 16.013 -12.938 -7.083 1.00 89.75 285 ARG A N 1
ATOM 2279 C CA . ARG A 1 285 ? 16.160 -13.939 -6.016 1.00 89.75 285 ARG A CA 1
ATOM 2280 C C . ARG A 1 285 ? 17.610 -14.108 -5.578 1.00 89.75 285 ARG A C 1
ATOM 2282 O O . ARG A 1 285 ? 17.867 -14.147 -4.383 1.00 89.75 285 ARG A O 1
ATOM 2289 N N . ASP A 1 286 ? 18.551 -14.158 -6.514 1.00 89.75 286 ASP A N 1
ATOM 2290 C CA . ASP A 1 286 ? 19.976 -14.268 -6.188 1.00 89.75 286 ASP A CA 1
ATOM 2291 C C . ASP A 1 286 ? 20.504 -13.032 -5.448 1.00 89.75 286 ASP A C 1
ATOM 2293 O O . ASP A 1 286 ? 21.344 -13.167 -4.566 1.00 89.75 286 ASP A O 1
ATOM 2297 N N . LYS A 1 287 ? 19.998 -11.832 -5.770 1.00 87.62 287 LYS A N 1
ATOM 2298 C CA . LYS A 1 287 ? 20.350 -10.585 -5.067 1.00 87.62 287 LYS A CA 1
ATOM 2299 C C . LYS A 1 287 ? 19.732 -10.473 -3.675 1.00 87.62 287 LYS A C 1
ATOM 2301 O O . LYS A 1 287 ? 20.325 -9.820 -2.829 1.00 87.62 287 LYS A O 1
ATOM 2306 N N . LEU A 1 288 ? 18.548 -11.052 -3.478 1.00 85.69 288 LEU A N 1
ATOM 2307 C CA . LEU A 1 288 ? 17.826 -11.037 -2.203 1.00 85.69 288 LEU A CA 1
ATOM 2308 C C . LEU A 1 288 ? 18.257 -12.174 -1.265 1.00 85.69 288 LEU A C 1
ATOM 2310 O O . LEU A 1 288 ? 17.977 -12.120 -0.076 1.00 85.69 288 LEU A O 1
ATOM 2314 N N . ARG A 1 289 ? 18.920 -13.216 -1.781 1.00 85.75 289 ARG A N 1
ATOM 2315 C CA . ARG A 1 289 ? 19.443 -14.328 -0.979 1.00 85.75 289 ARG A CA 1
ATOM 2316 C C . ARG A 1 289 ? 20.741 -13.944 -0.275 1.00 85.75 289 ARG A C 1
ATOM 2318 O O . ARG A 1 289 ? 21.639 -13.369 -0.882 1.00 85.75 289 ARG A O 1
ATOM 2325 N N . GLY A 1 290 ? 20.903 -14.436 0.952 1.00 71.19 290 GLY A N 1
ATOM 2326 C CA . GLY A 1 290 ? 22.214 -14.524 1.602 1.00 71.19 290 GLY A CA 1
ATOM 2327 C C . GLY A 1 290 ? 22.496 -13.485 2.681 1.00 71.19 290 GLY A C 1
ATOM 2328 O O . GLY A 1 290 ? 23.644 -13.396 3.113 1.00 71.19 290 GLY A O 1
ATOM 2329 N N . PHE A 1 291 ? 21.484 -12.760 3.156 1.00 63.72 291 PHE A N 1
ATOM 2330 C CA . PHE A 1 291 ? 21.589 -12.035 4.417 1.00 63.72 291 PHE A CA 1
ATOM 2331 C C . PHE A 1 291 ? 21.165 -12.977 5.547 1.00 63.72 291 PHE A C 1
ATOM 2333 O O . PHE A 1 291 ? 20.007 -13.387 5.588 1.00 63.72 291 PHE A O 1
ATOM 2340 N N . PRO A 1 292 ? 22.103 -13.442 6.394 1.00 57.16 292 PRO A N 1
ATOM 2341 C CA . PRO A 1 292 ? 21.722 -14.163 7.598 1.00 57.16 292 PRO A CA 1
ATOM 2342 C C . PRO A 1 292 ? 20.901 -13.225 8.484 1.00 57.16 292 PRO A C 1
ATOM 2344 O O . PRO A 1 292 ? 21.252 -12.051 8.584 1.00 57.16 292 PRO A O 1
ATOM 2347 N N . ASP A 1 293 ? 19.850 -13.746 9.121 1.00 54.47 293 ASP A N 1
ATOM 2348 C CA . ASP A 1 293 ? 19.078 -13.026 10.139 1.00 54.47 293 ASP A CA 1
ATOM 2349 C C . ASP A 1 293 ? 20.056 -12.466 11.195 1.00 54.47 293 ASP A C 1
ATOM 2351 O O . ASP A 1 293 ? 20.606 -13.227 11.998 1.00 54.47 293 ASP A O 1
ATOM 2355 N N . THR A 1 294 ? 20.357 -11.165 11.136 1.00 50.06 294 THR A N 1
ATOM 2356 C CA . THR A 1 294 ? 21.206 -10.461 12.116 1.00 50.06 294 THR A CA 1
ATOM 2357 C C . THR A 1 294 ? 20.405 -9.988 13.310 1.00 50.06 294 THR A C 1
ATOM 2359 O O . THR A 1 294 ? 19.313 -9.422 13.076 1.00 50.06 294 THR A O 1
#

Solvent-accessible surface area (backbone atoms only — not comparable to full-atom values): 17826 Å² total; per-residue (Å²): 141,81,84,87,72,85,78,71,81,76,77,75,58,67,77,54,62,70,62,55,82,78,63,86,89,51,54,69,62,55,56,70,44,53,43,69,26,43,27,59,56,58,63,57,71,59,74,57,63,65,71,76,65,88,82,82,88,86,87,88,81,90,89,87,92,84,80,68,87,77,56,62,69,61,57,55,54,55,53,52,55,53,49,56,53,52,51,53,49,51,52,52,54,50,53,54,50,52,54,48,56,63,37,56,28,42,34,48,60,59,68,93,74,50,91,60,88,53,31,49,32,26,64,44,72,69,58,47,54,49,60,66,64,53,66,89,87,58,47,72,68,55,47,52,51,49,35,52,76,73,50,48,74,68,46,47,32,24,51,48,89,80,48,52,74,36,76,91,64,88,76,76,51,75,75,56,64,70,70,56,57,77,32,49,64,93,56,60,76,47,29,37,37,31,32,37,91,90,64,56,47,28,35,23,45,52,78,44,75,61,42,47,37,55,77,25,52,49,48,74,43,75,67,82,61,76,93,43,62,46,64,28,23,67,45,79,57,75,76,54,29,58,88,24,64,58,58,70,88,49,77,42,73,65,56,50,53,52,48,53,50,32,52,49,19,66,77,36,94,89,46,66,63,84,48,52,46,63,40,40,66,67,58,44,44,61,70,49,43,81,57,72,90,124

Secondary structure (DSSP, 8-state):
-------PPPPPPHHHHHHHTT-TTSHHHHHHTEEEEEEEE--THHHHHTTT-TT-------------TTHHHHHHHHHHHHHHHHHHHHHHHHHHHHHHHT-EEEEE--GGG--SSSEEEES-HHHHHHHTTS-TT--HHHHHHHHHHTT--EEEEEEGGGPPBPP-SS---HHHHTSS---B-SSGGGEEEEE-TT--EEEEEPPPHHHHHHHTT-EEEE-SSTT-EEEEESS--GGGTTTSS--SSS--HHHHHHHHHHHHHHH-TTS-HHHHS-EEHHHHHHHHS-----

Organism: NCBI:txid56174

Sequence (294 aa):
MGFFGFVPPLPIPESINKKISNNNLRAAEVVSSLSQVVGIGRAIDKAERERGGEGQGKEKKEVAAAMGKTGQKKKAKGRKENIEKAEANRVKEAEEEEERKKRTWYLFDFGESSTVPWHLAVLLAAAALYVCRLPDAMTEEEIAQDLFKEGMRFHTLQQRDTLAQAPTDKQVSHSQAWRGPSGIYENLDYMFVARDPSGVEYVDDNLTRVEFEILSGVYFVATGKGEQAVKKSWYPFPWMFESSGEDIMRWTEHTDGLWNKHFKAILRDDVHQSLRDPITVDKWRDKLRGFPDT

pLDDT: mean 76.47, std 19.01, range [22.64, 95.75]

Radius of gyration: 24.51 Å; Cα contacts (8 Å, |Δi|>4): 316; chains: 1; bounding box: 49×83×62 Å